Protein AF-A0A1V5M616-F1 (afdb_monomer_lite)

Secondary structure (DSSP, 8-state):
-PPPPPTTS----------S--S--STHHHHHHHHHTTSSSS-S---EEEESEEEE-SSSEEEE-GGGEEEEEE-----SSPEEEEEES--TTS-EEEEETTTTEEEEE-EETTEEEEEE-TTSS-EEEEEE-SEEESSTTSEEEEEEEETTEEEEEEE--SSS-EEEEEEE-TT-TTB----EEEEEPTT-EEEEEEEBPPPPP-

Foldseek 3Di:
DDDDDDPPDPDDDDDDDDDDDFPDDDPVLVVLLCAAQQVPHDHPKDKAWPDFDFPDRHQARETAQPPFWTKIKIFQDDGRFFHKYKYAPALPLAWKKKAQPVQRDIDTFDDDNRMTIDTHNSNPGITTIIIGGQKDKPDSQWRWDWADPDLWKIKIKIFAQDQAKDWMWMAGDPPNQQWPDGTDIDIAHHGDMDIDITTTDRRPDD

Structure (mmCIF, N/CA/C/O backbone):
data_AF-A0A1V5M616-F1
#
_entry.id   AF-A0A1V5M616-F1
#
loop_
_atom_site.group_PDB
_atom_site.id
_atom_site.type_symbol
_atom_site.label_atom_id
_atom_site.label_alt_id
_atom_site.label_comp_id
_atom_site.label_asym_id
_atom_site.label_entity_id
_atom_site.label_seq_id
_atom_site.pdbx_PDB_ins_code
_atom_site.Cartn_x
_atom_site.Cartn_y
_atom_site.Cartn_z
_atom_site.occupancy
_atom_site.B_iso_or_equiv
_atom_site.auth_seq_id
_atom_site.auth_comp_id
_atom_site.auth_asym_id
_atom_site.auth_atom_id
_atom_site.pdbx_PDB_model_num
ATOM 1 N N . MET A 1 1 ? 12.123 -19.097 -49.230 1.00 39.16 1 MET A N 1
ATOM 2 C CA . MET A 1 1 ? 10.692 -19.238 -49.554 1.00 39.16 1 MET A CA 1
ATOM 3 C C . MET A 1 1 ? 10.055 -19.644 -48.245 1.00 39.16 1 MET A C 1
ATOM 5 O O . MET A 1 1 ? 10.251 -20.772 -47.820 1.00 39.16 1 MET A O 1
ATOM 9 N N . GLU A 1 2 ? 9.526 -18.668 -47.519 1.00 39.75 2 GLU A N 1
ATOM 10 C CA . GLU A 1 2 ? 8.932 -18.879 -46.199 1.00 39.75 2 GLU A CA 1
ATOM 11 C C . GLU A 1 2 ? 7.550 -19.499 -46.429 1.00 39.75 2 GLU A C 1
ATOM 13 O O . GLU A 1 2 ? 6.751 -18.954 -47.194 1.00 39.75 2 GLU A O 1
ATOM 18 N N . GLU A 1 3 ? 7.329 -20.706 -45.907 1.00 41.25 3 GLU A N 1
ATOM 19 C CA . GLU A 1 3 ? 6.067 -21.426 -46.075 1.00 41.25 3 GLU A CA 1
ATOM 20 C C . GLU A 1 3 ? 4.939 -20.622 -45.427 1.00 41.25 3 GLU A C 1
ATOM 22 O O . GLU A 1 3 ? 4.945 -20.371 -44.222 1.00 41.25 3 GLU A O 1
ATOM 27 N N . LEU A 1 4 ? 3.964 -20.210 -46.239 1.00 47.81 4 LEU A N 1
ATOM 28 C CA . LEU A 1 4 ? 2.751 -19.589 -45.729 1.00 47.81 4 LEU A CA 1
ATOM 29 C C . LEU A 1 4 ? 1.983 -20.611 -44.870 1.00 47.81 4 LEU A C 1
ATOM 31 O O . LEU A 1 4 ? 1.845 -21.768 -45.284 1.00 47.81 4 LEU A O 1
ATOM 35 N N . PRO A 1 5 ? 1.464 -20.207 -43.698 1.00 55.41 5 PRO A N 1
ATOM 36 C CA . PRO A 1 5 ? 0.757 -21.108 -42.799 1.00 55.41 5 PRO A CA 1
ATOM 37 C C . PRO A 1 5 ? -0.477 -21.723 -43.472 1.00 55.41 5 PRO A C 1
ATOM 39 O O . PRO A 1 5 ? -1.191 -21.077 -44.241 1.00 55.41 5 PRO A O 1
ATOM 42 N N . THR A 1 6 ? -0.723 -23.000 -43.173 1.00 57.41 6 THR A N 1
ATOM 43 C CA . THR A 1 6 ? -1.814 -23.792 -43.751 1.00 57.41 6 THR A CA 1
ATOM 44 C C . THR A 1 6 ? -3.178 -23.203 -43.361 1.00 57.41 6 THR A C 1
ATOM 46 O O . THR A 1 6 ? -3.406 -22.918 -42.180 1.00 57.41 6 THR A O 1
ATOM 49 N N . PRO A 1 7 ? -4.124 -23.047 -44.310 1.00 53.19 7 PRO A N 1
ATOM 50 C CA . PRO A 1 7 ? -5.470 -22.591 -43.988 1.00 53.19 7 PRO A CA 1
ATOM 51 C C . PRO A 1 7 ? -6.123 -23.629 -43.067 1.00 53.19 7 PRO A C 1
ATOM 53 O O . PRO A 1 7 ? -6.178 -24.801 -43.437 1.00 53.19 7 PRO A O 1
ATOM 56 N N . ASN A 1 8 ? -6.598 -23.192 -41.893 1.00 59.44 8 ASN A N 1
ATOM 57 C CA . ASN A 1 8 ? -7.269 -23.951 -40.813 1.00 59.44 8 ASN A CA 1
ATOM 58 C C . ASN A 1 8 ? -6.458 -24.215 -39.530 1.00 59.44 8 ASN A C 1
ATOM 60 O O . ASN A 1 8 ? -6.984 -24.849 -38.615 1.00 59.44 8 ASN A O 1
ATOM 64 N N . ALA A 1 9 ? -5.240 -23.689 -39.385 1.00 62.69 9 ALA A N 1
ATOM 65 C CA . ALA A 1 9 ? -4.651 -23.552 -38.052 1.00 62.69 9 ALA A CA 1
ATOM 66 C C . ALA A 1 9 ? -5.370 -22.420 -37.299 1.00 62.69 9 ALA A C 1
ATOM 68 O O . ALA A 1 9 ? -5.503 -21.316 -37.824 1.00 62.69 9 ALA A O 1
ATOM 69 N N . ALA A 1 10 ? -5.858 -22.679 -36.083 1.00 64.56 10 ALA A N 1
ATOM 70 C CA . ALA A 1 10 ? -6.484 -21.652 -35.255 1.00 64.56 10 ALA A CA 1
ATOM 71 C C . ALA A 1 10 ? -5.479 -20.516 -34.985 1.00 64.56 10 ALA A C 1
ATOM 73 O O . ALA A 1 10 ? -4.562 -20.659 -34.177 1.00 64.56 10 ALA A O 1
ATOM 74 N N . THR A 1 11 ? -5.629 -19.388 -35.680 1.00 67.19 11 THR A N 1
ATOM 75 C CA . THR A 1 11 ? -4.807 -18.200 -35.444 1.00 67.19 11 THR A CA 1
ATOM 76 C C . THR A 1 11 ? -5.261 -17.555 -34.144 1.00 67.19 11 THR A C 1
ATOM 78 O O . THR A 1 11 ? -6.360 -17.014 -34.053 1.00 67.19 11 THR A O 1
ATOM 81 N N . THR A 1 12 ? -4.416 -17.618 -33.118 1.00 65.25 12 THR A N 1
ATOM 82 C CA . THR A 1 12 ? -4.654 -16.871 -31.883 1.00 65.25 12 THR A CA 1
ATOM 83 C C . THR A 1 12 ? -4.084 -15.473 -32.061 1.00 65.25 12 THR A C 1
ATOM 85 O O . THR A 1 12 ? -2.871 -15.286 -32.018 1.00 65.25 12 THR A O 1
ATOM 88 N N . LEU A 1 13 ? -4.962 -14.495 -32.269 1.00 62.72 13 LEU A N 1
ATOM 89 C CA . LEU A 1 13 ? -4.591 -13.085 -32.274 1.00 62.72 13 LEU A CA 1
ATOM 90 C C . LEU A 1 13 ? -4.633 -12.555 -30.836 1.00 62.72 13 LEU A C 1
ATOM 92 O O . LEU A 1 13 ? -5.670 -12.634 -30.178 1.00 62.72 13 LEU A O 1
ATOM 96 N N . ARG A 1 14 ? -3.517 -12.007 -30.348 1.00 62.19 14 ARG A N 1
ATOM 97 C CA . ARG A 1 14 ? -3.469 -11.249 -29.091 1.00 62.19 14 ARG A CA 1
ATOM 98 C C . ARG A 1 14 ? -3.276 -9.783 -29.441 1.00 62.19 14 ARG A C 1
ATOM 100 O O . ARG A 1 14 ? -2.252 -9.424 -30.009 1.00 62.19 14 ARG A O 1
ATOM 107 N N . ILE A 1 15 ? -4.277 -8.965 -29.140 1.00 67.00 15 ILE A N 1
ATOM 108 C CA . ILE A 1 15 ? -4.241 -7.526 -29.398 1.00 67.00 15 ILE A CA 1
ATOM 109 C C . ILE A 1 15 ? -3.836 -6.840 -28.097 1.00 67.00 15 ILE A C 1
ATOM 111 O O . ILE A 1 15 ? -4.534 -6.967 -27.093 1.00 67.00 15 ILE A O 1
ATOM 115 N N . LEU A 1 16 ? -2.716 -6.121 -28.124 1.00 65.94 16 LEU A N 1
ATOM 116 C CA . LEU A 1 16 ? -2.374 -5.147 -27.098 1.00 65.94 16 LEU A CA 1
ATOM 117 C C . LEU A 1 16 ? -2.866 -3.781 -27.575 1.00 65.94 16 LEU A C 1
ATOM 119 O O . LEU A 1 16 ? -2.451 -3.309 -28.629 1.00 65.94 16 LEU A O 1
ATOM 123 N N . ALA A 1 17 ? -3.747 -3.158 -26.799 1.00 66.88 17 ALA A N 1
ATOM 124 C CA . ALA A 1 17 ? -4.138 -1.772 -26.997 1.00 66.88 17 ALA A CA 1
ATOM 125 C C . ALA A 1 17 ? -3.590 -0.958 -25.828 1.00 66.88 17 ALA A C 1
ATOM 127 O O . ALA A 1 17 ? -3.947 -1.202 -24.675 1.00 66.88 17 ALA A O 1
ATOM 128 N N . LEU A 1 18 ? -2.709 -0.013 -26.135 1.00 65.88 18 LEU A N 1
ATOM 129 C CA . LEU A 1 18 ? -2.200 0.958 -25.179 1.00 65.88 18 LEU A CA 1
ATOM 130 C C . LEU A 1 18 ? -2.987 2.257 -25.385 1.00 65.88 18 LEU A C 1
ATOM 132 O O . LEU A 1 18 ? -3.068 2.769 -26.500 1.00 65.88 18 LEU A O 1
ATOM 136 N N . GLY A 1 19 ? -3.638 2.736 -24.328 1.00 62.56 19 GLY A N 1
ATOM 137 C CA . GLY A 1 19 ? -4.402 3.979 -24.333 1.00 62.56 19 GLY A CA 1
ATOM 138 C C . GLY A 1 19 ? -3.945 4.873 -23.191 1.00 62.56 19 GLY A C 1
ATOM 139 O O . GLY A 1 19 ? -3.854 4.421 -22.052 1.00 62.56 19 GLY A O 1
ATOM 140 N N . GLY A 1 20 ? -3.664 6.138 -23.490 1.00 64.69 20 GLY A N 1
ATOM 141 C CA . GLY A 1 20 ? -3.150 7.088 -22.513 1.00 64.69 20 GLY A CA 1
ATOM 142 C C . GLY A 1 20 ? -2.680 8.386 -23.155 1.00 64.69 20 GLY A C 1
ATOM 143 O O . GLY A 1 20 ? -2.808 8.588 -24.364 1.00 64.69 20 GLY A O 1
ATOM 144 N N . THR A 1 21 ? -2.142 9.270 -22.322 1.00 60.81 21 THR A N 1
ATOM 145 C CA . THR A 1 21 ? -1.443 10.470 -22.779 1.00 60.81 21 THR A CA 1
ATOM 146 C C . THR A 1 21 ? 0.023 10.114 -22.964 1.00 60.81 21 THR A C 1
ATOM 148 O O . THR A 1 21 ? 0.698 9.779 -21.994 1.00 60.81 21 THR A O 1
ATOM 151 N N . TYR A 1 22 ? 0.505 10.193 -24.198 1.00 64.06 22 TYR A N 1
ATOM 152 C CA . TYR A 1 22 ? 1.897 9.925 -24.546 1.00 64.06 22 TYR A CA 1
ATOM 153 C C . TYR A 1 22 ? 2.571 11.215 -25.006 1.00 64.06 22 TYR A C 1
ATOM 155 O O . TYR A 1 22 ? 1.920 12.067 -25.615 1.00 64.06 22 TYR A O 1
ATOM 163 N N . ALA A 1 23 ? 3.870 11.360 -24.731 1.00 60.41 23 ALA A N 1
ATOM 164 C CA . ALA A 1 23 ? 4.646 12.499 -25.226 1.00 60.41 23 ALA A CA 1
ATOM 165 C C . ALA A 1 23 ? 4.673 12.534 -26.768 1.00 60.41 23 ALA A C 1
ATOM 167 O O . ALA A 1 23 ? 4.624 13.608 -27.369 1.00 60.41 23 ALA A O 1
ATOM 168 N N . HIS A 1 24 ? 4.663 11.353 -27.396 1.00 65.69 24 HIS A N 1
ATOM 169 C CA . HIS A 1 24 ? 4.622 11.146 -28.841 1.00 65.69 24 HIS A CA 1
ATOM 170 C C . HIS A 1 24 ? 3.650 10.002 -29.181 1.00 65.69 24 HIS A C 1
ATOM 172 O O . HIS A 1 24 ? 3.412 9.123 -28.360 1.00 65.69 24 HIS A O 1
ATOM 178 N N . THR A 1 25 ? 3.028 10.039 -30.363 1.00 65.12 25 THR A N 1
ATOM 179 C CA . THR A 1 25 ? 2.004 9.058 -30.802 1.00 65.12 25 THR A CA 1
ATOM 180 C C . THR A 1 25 ? 2.375 8.373 -32.117 1.00 65.12 25 THR A C 1
ATOM 182 O O . THR A 1 25 ? 1.509 7.846 -32.814 1.00 65.12 25 THR A O 1
ATOM 185 N N . ASP A 1 26 ? 3.656 8.404 -32.485 1.00 76.31 26 ASP A N 1
ATOM 186 C CA . ASP A 1 26 ? 4.147 7.657 -33.638 1.00 76.31 26 ASP A CA 1
ATOM 187 C C . ASP A 1 26 ? 4.256 6.153 -33.338 1.00 76.31 26 ASP A C 1
ATOM 189 O O . ASP A 1 26 ? 4.159 5.706 -32.195 1.00 76.31 26 ASP A O 1
ATOM 193 N N . GLU A 1 27 ? 4.428 5.357 -34.394 1.00 70.69 27 GLU A N 1
ATOM 194 C CA . GLU A 1 27 ? 4.501 3.893 -34.317 1.00 70.69 27 GLU A CA 1
ATOM 195 C C . GLU A 1 27 ? 5.658 3.390 -33.432 1.00 70.69 27 GLU A C 1
ATOM 197 O O . GLU A 1 27 ? 5.595 2.264 -32.933 1.00 70.69 27 GLU A O 1
ATOM 202 N N . GLY A 1 28 ? 6.682 4.217 -33.182 1.00 78.62 28 GLY A N 1
ATOM 203 C CA . GLY A 1 28 ? 7.837 3.877 -32.357 1.00 78.62 28 GLY A CA 1
ATOM 204 C C . GLY A 1 28 ? 7.469 3.552 -30.913 1.00 78.62 28 GLY A C 1
ATOM 205 O O . GLY A 1 28 ? 8.068 2.653 -30.327 1.00 78.62 28 GLY A O 1
ATOM 206 N N . ILE A 1 29 ? 6.415 4.168 -30.368 1.00 79.38 29 ILE A N 1
ATOM 207 C CA . ILE A 1 29 ? 6.011 3.929 -28.977 1.00 79.38 29 ILE A CA 1
ATOM 208 C C . ILE A 1 29 ? 5.558 2.488 -28.723 1.00 79.38 29 ILE A C 1
ATOM 210 O O . ILE A 1 29 ? 5.722 1.957 -27.624 1.00 79.38 29 ILE A O 1
ATOM 214 N N . LEU A 1 30 ? 4.998 1.829 -29.742 1.00 80.44 30 LEU A N 1
ATOM 215 C CA . LEU A 1 30 ? 4.594 0.430 -29.641 1.00 80.44 30 LEU A CA 1
ATOM 216 C C . LEU A 1 30 ? 5.814 -0.486 -29.615 1.00 80.44 30 LEU A C 1
ATOM 218 O O . LEU A 1 30 ? 5.831 -1.438 -28.838 1.00 80.44 30 LEU A O 1
ATOM 222 N N . GLU A 1 31 ? 6.838 -0.189 -30.413 1.00 84.88 31 GLU A N 1
ATOM 223 C CA . GLU A 1 31 ? 8.092 -0.944 -30.406 1.00 84.88 31 GLU A CA 1
ATOM 224 C C . GLU A 1 31 ? 8.887 -0.715 -29.116 1.00 84.88 31 GLU A C 1
ATOM 226 O O . GLU A 1 31 ? 9.407 -1.670 -28.540 1.00 84.88 31 GLU A O 1
ATOM 231 N N . GLU A 1 32 ? 8.906 0.514 -28.599 1.00 85.81 32 GLU A N 1
ATOM 232 C CA . GLU A 1 32 ? 9.491 0.832 -27.294 1.00 85.81 32 GLU A CA 1
ATOM 233 C C . GLU A 1 32 ? 8.770 0.094 -26.165 1.00 85.81 32 GLU A C 1
ATOM 235 O O . GLU A 1 32 ? 9.413 -0.570 -25.351 1.00 85.81 32 GLU A O 1
ATOM 240 N N . ALA A 1 33 ? 7.434 0.129 -26.137 1.00 84.88 33 ALA A N 1
ATOM 241 C CA . ALA A 1 33 ? 6.650 -0.637 -25.171 1.00 84.88 33 ALA A CA 1
ATOM 242 C C . ALA A 1 33 ? 6.907 -2.139 -25.310 1.00 84.88 33 ALA A C 1
ATOM 244 O O . ALA A 1 33 ? 7.075 -2.831 -24.305 1.00 84.88 33 ALA A O 1
ATOM 245 N N . ARG A 1 34 ? 6.994 -2.652 -26.542 1.00 85.06 34 ARG A N 1
ATOM 246 C CA . ARG A 1 34 ? 7.260 -4.066 -26.808 1.00 85.06 34 ARG A CA 1
ATOM 247 C C . ARG A 1 34 ? 8.612 -4.509 -26.244 1.00 85.06 34 ARG A C 1
ATOM 249 O O . ARG A 1 34 ? 8.680 -5.567 -25.613 1.00 85.06 34 ARG A O 1
ATOM 256 N N . ALA A 1 35 ? 9.641 -3.685 -26.435 1.00 87.31 35 ALA A N 1
ATOM 257 C CA . ALA A 1 35 ? 11.002 -3.936 -25.975 1.00 87.31 35 ALA A CA 1
ATOM 258 C C . ALA A 1 35 ? 11.177 -3.731 -24.460 1.00 87.31 35 ALA A C 1
ATOM 260 O O . ALA A 1 35 ? 11.888 -4.501 -23.822 1.00 87.31 35 ALA A O 1
ATOM 261 N N . ALA A 1 36 ? 10.536 -2.717 -23.873 1.00 90.44 36 ALA A N 1
ATOM 262 C CA . ALA A 1 36 ? 10.778 -2.321 -22.484 1.00 90.44 36 ALA A CA 1
ATOM 263 C C . ALA A 1 36 ? 9.831 -2.977 -21.465 1.00 90.44 36 ALA A C 1
ATOM 265 O O . ALA A 1 36 ? 10.213 -3.167 -20.310 1.00 90.44 36 ALA A O 1
ATOM 266 N N . MET A 1 37 ? 8.611 -3.346 -21.874 1.00 89.81 37 MET A N 1
ATOM 267 C CA . MET A 1 37 ? 7.538 -3.794 -20.970 1.00 89.81 37 MET A CA 1
ATOM 268 C C . MET A 1 37 ? 7.331 -5.320 -20.971 1.00 89.81 37 MET A C 1
ATOM 270 O O . MET A 1 37 ? 6.297 -5.813 -20.516 1.00 89.81 37 MET A O 1
ATOM 274 N N . GLY A 1 38 ? 8.302 -6.087 -21.477 1.00 88.75 38 GLY A N 1
ATOM 275 C CA . GLY A 1 38 ? 8.313 -7.551 -21.381 1.00 88.75 38 GLY A CA 1
ATOM 276 C C . GLY A 1 38 ? 7.409 -8.282 -22.381 1.00 88.75 38 GLY A C 1
ATOM 277 O O . GLY A 1 38 ? 7.007 -9.421 -22.132 1.00 88.75 38 GLY A O 1
ATOM 278 N N . PHE A 1 39 ? 7.047 -7.647 -23.503 1.00 85.81 39 PHE A N 1
ATOM 279 C CA . PHE A 1 39 ? 6.278 -8.311 -24.564 1.00 85.81 39 PHE A CA 1
ATOM 280 C C . PHE A 1 39 ? 7.155 -9.135 -25.509 1.00 85.81 39 PHE A C 1
ATOM 282 O O . PHE A 1 39 ? 6.691 -10.165 -25.996 1.00 85.81 39 PHE A O 1
ATOM 289 N N . ASP A 1 40 ? 8.396 -8.705 -25.753 1.00 84.69 40 ASP A N 1
ATOM 290 C CA . ASP A 1 40 ? 9.380 -9.433 -26.562 1.00 84.69 40 ASP A CA 1
ATOM 291 C C . ASP A 1 40 ? 10.741 -9.517 -25.858 1.00 84.69 40 ASP A C 1
ATOM 293 O O . ASP A 1 40 ? 11.735 -8.940 -26.293 1.00 84.69 40 ASP A O 1
ATOM 297 N N . GLY A 1 41 ? 10.771 -10.220 -24.723 1.00 86.31 41 GLY A N 1
ATOM 298 C CA . GLY A 1 41 ? 11.988 -10.445 -23.942 1.00 86.31 41 GLY A CA 1
ATOM 299 C C . GLY A 1 41 ? 11.884 -9.948 -22.497 1.00 86.31 41 GLY A C 1
ATOM 300 O O . GLY A 1 41 ? 10.777 -9.846 -21.964 1.00 86.31 41 GLY A O 1
ATOM 301 N N . PRO A 1 42 ? 13.026 -9.710 -21.824 1.00 91.50 42 PRO A N 1
ATOM 302 C CA . PRO A 1 42 ? 13.036 -9.186 -20.463 1.00 91.50 42 PRO A CA 1
ATOM 303 C C . PRO A 1 42 ? 12.526 -7.740 -20.418 1.00 91.50 42 PRO A C 1
ATOM 305 O O . PRO A 1 42 ? 12.634 -7.001 -21.392 1.00 91.50 42 PRO A O 1
ATOM 308 N N . VAL A 1 43 ? 11.995 -7.328 -19.267 1.00 95.19 43 VAL A N 1
ATOM 309 C CA . VAL A 1 43 ? 11.679 -5.917 -19.003 1.00 95.19 43 VAL A CA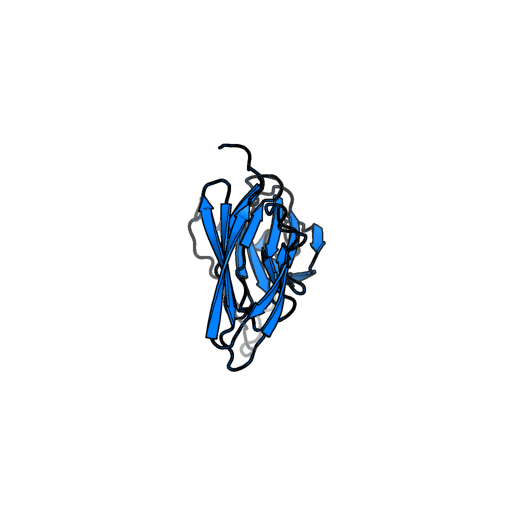 1
ATOM 310 C C . VAL A 1 43 ? 12.954 -5.072 -18.915 1.00 95.19 43 VAL A C 1
ATOM 312 O O . VAL A 1 43 ? 14.015 -5.579 -18.550 1.00 95.19 43 VAL A O 1
ATOM 315 N N . ALA A 1 44 ? 12.848 -3.779 -19.223 1.00 95.00 44 ALA A N 1
ATOM 316 C CA . ALA A 1 44 ? 13.984 -2.853 -19.184 1.00 95.00 44 ALA A CA 1
ATOM 317 C C . ALA A 1 44 ? 14.384 -2.417 -17.763 1.00 95.00 44 ALA A C 1
ATOM 319 O O . ALA A 1 44 ? 15.488 -1.916 -17.568 1.00 95.00 44 ALA A O 1
ATOM 320 N N . TYR A 1 45 ? 13.505 -2.599 -16.776 1.00 95.19 45 TYR A N 1
ATOM 321 C CA . TYR A 1 45 ? 13.724 -2.183 -15.392 1.00 95.19 45 TYR A CA 1
ATOM 322 C C . TYR A 1 45 ? 14.060 -3.369 -14.480 1.00 95.19 45 TYR A C 1
ATOM 324 O O . TYR A 1 45 ? 13.731 -4.522 -14.765 1.00 95.19 45 TYR A O 1
ATOM 332 N N . THR A 1 46 ? 14.688 -3.079 -13.344 1.00 96.50 46 THR A N 1
ATOM 333 C CA . THR A 1 46 ? 14.939 -4.044 -12.268 1.00 96.50 46 THR A CA 1
ATOM 334 C C . THR A 1 46 ? 14.157 -3.656 -11.020 1.00 96.50 46 THR A C 1
ATOM 336 O O . THR A 1 46 ? 13.836 -2.488 -10.812 1.00 96.50 46 THR A O 1
ATOM 339 N N . VAL A 1 47 ? 13.834 -4.650 -10.192 1.00 97.75 47 VAL A N 1
ATOM 340 C CA . VAL A 1 47 ? 13.140 -4.453 -8.916 1.00 97.75 47 VAL A CA 1
ATOM 341 C C . VAL A 1 47 ? 13.934 -5.159 -7.829 1.00 97.75 47 VAL A C 1
ATOM 343 O O . VAL A 1 47 ? 14.158 -6.368 -7.912 1.00 97.75 47 VAL A O 1
ATOM 346 N N . GLU A 1 48 ? 14.358 -4.412 -6.816 1.00 98.38 48 GLU A N 1
ATOM 347 C CA . GLU A 1 48 ? 14.996 -4.957 -5.619 1.00 98.38 48 GLU A CA 1
ATOM 348 C C . GLU A 1 48 ? 13.975 -4.999 -4.483 1.00 98.38 48 GLU A C 1
ATOM 350 O O . GLU A 1 48 ? 13.513 -3.959 -4.026 1.00 98.38 48 GLU A O 1
ATOM 355 N N . MET A 1 49 ? 13.593 -6.196 -4.037 1.00 98.31 49 MET A N 1
ATOM 356 C CA . MET A 1 49 ? 12.578 -6.367 -2.994 1.00 98.31 49 MET A CA 1
ATOM 357 C C . MET A 1 49 ? 13.190 -6.276 -1.589 1.00 98.31 49 MET A C 1
ATOM 359 O O . MET A 1 49 ? 14.150 -6.981 -1.285 1.00 98.31 49 MET A O 1
ATOM 363 N N . GLU A 1 50 ? 12.578 -5.480 -0.709 1.00 97.25 50 GLU A N 1
ATOM 364 C CA . GLU A 1 50 ? 12.819 -5.490 0.743 1.00 97.25 50 GLU A CA 1
ATOM 365 C C . GLU A 1 50 ? 11.788 -6.374 1.482 1.00 97.25 50 GLU A C 1
ATOM 367 O O . GLU A 1 50 ? 12.140 -7.048 2.449 1.00 97.25 50 GLU A O 1
ATOM 372 N N . THR A 1 51 ? 10.521 -6.386 1.036 1.00 97.38 51 THR A N 1
ATOM 373 C CA . THR A 1 51 ? 9.452 -7.292 1.513 1.00 97.38 51 THR A CA 1
ATOM 374 C C . THR A 1 51 ? 8.407 -7.544 0.426 1.00 97.38 51 THR A C 1
ATOM 376 O O . THR A 1 51 ? 8.258 -6.730 -0.489 1.00 97.38 51 THR A O 1
ATOM 379 N N . GLY A 1 52 ? 7.644 -8.629 0.560 1.00 97.19 52 GLY A N 1
ATOM 380 C CA . GLY A 1 52 ? 6.711 -9.113 -0.456 1.00 97.19 52 GLY A CA 1
ATOM 381 C C . GLY A 1 52 ? 7.432 -9.893 -1.557 1.00 97.19 52 GLY A C 1
ATOM 382 O O . GLY A 1 52 ? 8.578 -10.318 -1.390 1.00 97.19 52 GLY A O 1
ATOM 383 N N . ALA A 1 53 ? 6.771 -10.082 -2.697 1.00 98.31 53 ALA A N 1
ATOM 384 C CA . ALA A 1 53 ? 7.350 -10.795 -3.836 1.00 98.31 53 ALA A CA 1
ATOM 385 C C . ALA A 1 53 ? 6.913 -10.201 -5.177 1.00 98.31 53 ALA A C 1
ATOM 387 O O . ALA A 1 53 ? 5.836 -9.627 -5.287 1.00 98.31 53 ALA A O 1
ATOM 388 N N . VAL A 1 54 ? 7.731 -10.377 -6.216 1.00 98.31 54 VAL A N 1
ATOM 389 C CA . VAL A 1 54 ? 7.325 -10.101 -7.600 1.00 98.31 54 VAL A CA 1
ATOM 390 C C . VAL A 1 54 ? 6.562 -11.313 -8.136 1.00 98.31 54 VAL A C 1
ATOM 392 O O . VAL A 1 54 ? 7.084 -12.427 -8.130 1.00 98.31 54 VAL A O 1
ATOM 395 N N . LEU A 1 55 ? 5.335 -11.090 -8.602 1.00 97.81 55 LEU A N 1
ATOM 396 C CA . LEU A 1 55 ? 4.456 -12.101 -9.196 1.00 97.81 55 LEU A CA 1
ATOM 397 C C . LEU A 1 55 ? 4.534 -12.105 -10.727 1.00 97.81 55 LEU A C 1
ATOM 399 O O . LEU A 1 55 ? 4.534 -13.166 -11.345 1.00 97.81 55 LEU A O 1
ATOM 403 N N . ASP A 1 56 ? 4.594 -10.919 -11.332 1.00 96.69 56 ASP A N 1
ATOM 404 C CA . ASP A 1 56 ? 4.750 -10.713 -12.774 1.00 96.69 56 ASP A CA 1
ATOM 405 C C . ASP A 1 56 ? 5.424 -9.350 -13.004 1.00 96.69 56 ASP A C 1
ATOM 407 O O . ASP A 1 56 ? 5.322 -8.440 -12.180 1.00 96.69 56 ASP A O 1
ATOM 411 N N . THR A 1 57 ? 6.130 -9.207 -14.117 1.00 95.50 57 THR A N 1
ATOM 412 C CA . THR A 1 57 ? 6.736 -7.943 -14.559 1.00 95.50 57 THR A CA 1
ATOM 413 C C . THR A 1 57 ? 6.239 -7.516 -15.936 1.00 95.50 57 THR A C 1
ATOM 415 O O . THR A 1 57 ? 6.498 -6.398 -16.369 1.00 95.50 57 THR A O 1
ATOM 418 N N . ARG A 1 58 ? 5.521 -8.380 -16.660 1.00 91.69 58 ARG A N 1
ATOM 419 C CA . ARG A 1 58 ? 5.088 -8.072 -18.021 1.00 91.69 58 ARG A CA 1
ATOM 420 C C . ARG A 1 58 ? 3.941 -7.073 -18.000 1.00 91.69 58 ARG A C 1
ATOM 422 O O . ARG A 1 58 ? 2.851 -7.394 -17.525 1.00 91.69 58 ARG A O 1
ATOM 429 N N . LEU A 1 59 ? 4.152 -5.925 -18.644 1.00 88.00 59 LEU A N 1
ATOM 430 C CA . LEU A 1 59 ? 3.260 -4.762 -18.727 1.00 88.00 59 LEU A CA 1
ATOM 431 C C . LEU A 1 59 ? 2.965 -4.102 -17.376 1.00 88.00 59 LEU A C 1
ATOM 433 O O . LEU A 1 59 ? 3.070 -2.887 -17.268 1.00 88.00 59 LEU A O 1
ATOM 437 N N . VAL A 1 60 ? 2.577 -4.892 -16.380 1.00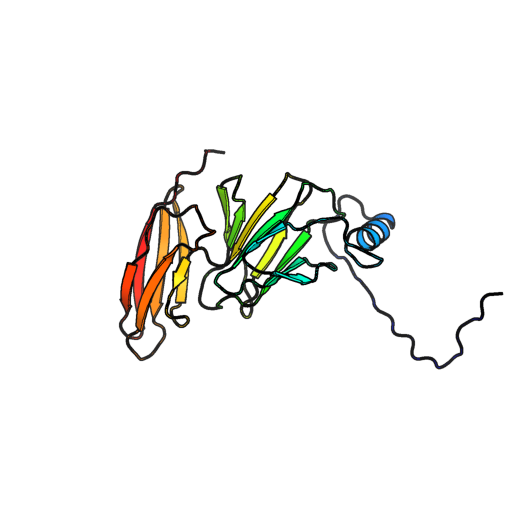 93.38 60 VAL A N 1
ATOM 438 C CA . VAL A 1 60 ? 2.287 -4.485 -15.012 1.00 93.38 60 VAL A CA 1
ATOM 439 C C . VAL A 1 60 ? 3.301 -5.152 -14.100 1.00 93.38 60 VAL A C 1
ATOM 441 O O . VAL A 1 60 ? 3.481 -6.369 -14.151 1.00 93.38 60 VAL A O 1
ATOM 444 N N . LEU A 1 61 ? 3.921 -4.363 -13.227 1.00 97.62 61 LEU A N 1
ATOM 445 C CA . LEU A 1 61 ? 4.648 -4.915 -12.095 1.00 97.62 61 LEU A CA 1
ATOM 446 C C . LEU A 1 61 ? 3.625 -5.418 -11.070 1.00 97.62 61 LEU A C 1
ATOM 448 O O . LEU A 1 61 ? 3.037 -4.637 -10.320 1.00 97.62 61 LEU A O 1
ATOM 452 N N . ALA A 1 62 ? 3.381 -6.722 -11.067 1.00 98.44 62 ALA A N 1
ATOM 453 C CA . ALA A 1 62 ? 2.504 -7.366 -10.108 1.00 98.44 62 ALA A CA 1
ATOM 454 C C . ALA A 1 62 ? 3.309 -7.824 -8.893 1.00 98.44 62 ALA A C 1
ATOM 456 O O . ALA A 1 62 ? 4.294 -8.550 -9.021 1.00 98.44 62 ALA A O 1
ATOM 457 N N . LEU A 1 63 ? 2.868 -7.406 -7.714 1.00 98.75 63 LEU A N 1
ATOM 458 C CA . LEU A 1 63 ? 3.500 -7.665 -6.432 1.00 98.75 63 LEU A CA 1
ATOM 459 C C . LEU A 1 63 ? 2.550 -8.453 -5.530 1.00 98.75 63 LEU A C 1
ATOM 461 O O . LEU A 1 63 ? 1.339 -8.221 -5.526 1.00 98.75 63 LEU A O 1
ATOM 465 N N . ASP A 1 64 ? 3.119 -9.348 -4.736 1.00 98.56 64 ASP A N 1
ATOM 466 C CA . ASP A 1 64 ? 2.459 -9.947 -3.586 1.00 98.56 64 ASP A CA 1
ATOM 467 C C . ASP A 1 64 ? 2.672 -9.046 -2.370 1.00 98.56 64 ASP A C 1
ATOM 469 O O . ASP A 1 64 ? 3.810 -8.832 -1.943 1.00 98.56 64 ASP A O 1
ATOM 473 N N . GLY A 1 65 ? 1.576 -8.489 -1.858 1.00 97.56 65 GLY A N 1
ATOM 474 C CA . GLY A 1 65 ? 1.538 -7.653 -0.665 1.00 97.56 65 GLY A CA 1
ATOM 475 C C . GLY A 1 65 ? 1.097 -8.411 0.585 1.00 97.56 65 GLY A C 1
ATOM 476 O O . GLY A 1 65 ? 0.679 -7.764 1.551 1.00 97.56 65 GLY A O 1
ATOM 477 N N . SER A 1 66 ? 1.145 -9.752 0.580 1.00 94.94 66 SER A N 1
ATOM 478 C CA . SER A 1 66 ? 0.901 -10.543 1.787 1.00 94.94 66 SER A CA 1
ATOM 479 C C . SER A 1 66 ? 1.719 -9.992 2.962 1.00 94.94 66 SER A C 1
ATOM 481 O O . SER A 1 66 ? 2.828 -9.495 2.789 1.00 94.94 66 SER A O 1
ATOM 483 N N . ASP A 1 67 ? 1.154 -10.045 4.168 1.00 91.75 67 ASP A N 1
ATOM 484 C CA . ASP A 1 67 ? 1.780 -9.523 5.396 1.00 91.75 67 ASP A CA 1
ATOM 485 C C . ASP A 1 67 ? 1.882 -7.990 5.487 1.00 91.75 67 ASP A C 1
ATOM 487 O O . ASP A 1 67 ? 2.656 -7.437 6.269 1.00 91.75 67 ASP A O 1
ATOM 491 N N . GLY A 1 68 ? 1.018 -7.284 4.757 1.00 93.88 68 GLY A N 1
ATOM 492 C CA . GLY A 1 68 ? 0.764 -5.859 4.971 1.00 93.88 68 GLY A CA 1
ATOM 493 C C . GLY A 1 68 ? 1.334 -4.936 3.900 1.00 93.88 68 GLY A C 1
ATOM 494 O O . GLY A 1 68 ? 1.096 -3.729 3.974 1.00 93.88 68 GLY A O 1
ATOM 495 N N . GLY A 1 69 ? 2.031 -5.472 2.900 1.00 97.81 69 GLY A N 1
ATOM 496 C CA . GLY A 1 69 ? 2.466 -4.738 1.718 1.00 97.81 69 GLY A CA 1
ATOM 497 C C . GLY A 1 69 ? 3.770 -5.242 1.115 1.00 97.81 69 GLY A C 1
ATOM 498 O O . GLY A 1 69 ? 4.413 -6.153 1.628 1.00 97.81 69 GLY A O 1
ATOM 499 N N . ALA A 1 70 ? 4.175 -4.589 0.032 1.00 98.50 70 ALA A N 1
ATOM 500 C CA . ALA A 1 70 ? 5.438 -4.808 -0.656 1.00 98.50 70 ALA A CA 1
ATOM 501 C C . ALA A 1 70 ? 6.301 -3.544 -0.564 1.00 98.50 70 ALA A C 1
ATOM 503 O O . ALA A 1 70 ? 5.819 -2.440 -0.828 1.00 98.50 70 ALA A O 1
ATOM 504 N N . ALA A 1 71 ? 7.576 -3.698 -0.209 1.00 98.44 71 ALA A N 1
ATOM 505 C CA . ALA A 1 71 ? 8.555 -2.614 -0.242 1.00 98.4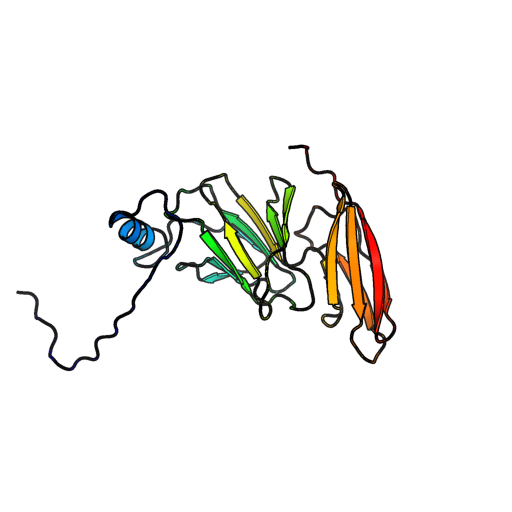4 71 ALA A CA 1
ATOM 506 C C . ALA A 1 71 ? 9.700 -2.996 -1.170 1.00 98.44 71 ALA A C 1
ATOM 508 O O . ALA A 1 71 ? 10.174 -4.133 -1.125 1.00 98.44 71 ALA A O 1
ATOM 509 N N . PHE A 1 72 ? 10.114 -2.067 -2.023 1.00 98.56 72 PHE A N 1
ATOM 510 C CA . PHE A 1 72 ? 11.059 -2.344 -3.094 1.00 98.56 72 PHE A CA 1
ATOM 511 C C . PHE A 1 72 ? 11.745 -1.075 -3.602 1.00 98.56 72 PHE A C 1
ATOM 513 O O . PHE A 1 72 ? 11.269 0.038 -3.368 1.00 98.56 72 PHE A O 1
ATOM 520 N N . ALA A 1 73 ? 12.843 -1.255 -4.330 1.00 98.44 73 ALA A N 1
ATOM 521 C CA . ALA A 1 73 ? 13.544 -0.195 -5.032 1.00 98.44 73 ALA A CA 1
ATOM 522 C C . ALA A 1 73 ? 13.547 -0.419 -6.550 1.00 98.44 73 ALA A C 1
ATOM 524 O O . ALA A 1 73 ? 13.630 -1.559 -7.018 1.00 98.44 73 ALA A O 1
ATOM 525 N N . ILE A 1 74 ? 13.455 0.677 -7.308 1.00 97.94 74 ILE A N 1
ATOM 526 C CA . ILE A 1 74 ? 13.560 0.705 -8.775 1.00 97.94 74 ILE A CA 1
ATOM 527 C C . ILE A 1 74 ? 14.472 1.878 -9.161 1.00 97.94 74 ILE A C 1
ATOM 529 O O . ILE A 1 74 ? 14.163 3.009 -8.781 1.00 97.94 74 ILE A O 1
ATOM 533 N N . PRO A 1 75 ? 15.571 1.646 -9.902 1.00 97.69 75 PRO A N 1
ATOM 534 C CA . PRO A 1 75 ? 16.414 2.727 -10.406 1.00 97.69 75 PRO A CA 1
ATOM 535 C C . PRO A 1 75 ? 15.674 3.639 -11.388 1.00 97.69 75 PRO A C 1
ATOM 537 O O . PRO A 1 75 ? 14.761 3.193 -12.088 1.00 97.69 75 PRO A O 1
ATOM 540 N N . ALA A 1 76 ? 16.127 4.885 -11.500 1.00 97.25 76 ALA A N 1
ATOM 541 C CA . ALA A 1 76 ? 15.629 5.821 -12.490 1.00 97.25 76 ALA A CA 1
ATOM 542 C C . ALA A 1 76 ? 15.844 5.262 -13.905 1.00 97.25 76 ALA A C 1
ATOM 544 O O . ALA A 1 76 ? 16.966 4.936 -14.307 1.00 97.25 76 ALA A O 1
ATOM 545 N N . ILE A 1 77 ? 14.765 5.151 -14.672 1.00 95.31 77 ILE A N 1
ATOM 546 C CA . ILE A 1 77 ? 14.790 4.655 -16.043 1.00 95.31 77 ILE A CA 1
ATOM 547 C C . ILE A 1 77 ? 13.640 5.243 -16.856 1.00 95.31 77 ILE A C 1
ATOM 549 O O . ILE A 1 77 ? 12.484 5.253 -16.428 1.00 95.31 77 ILE A O 1
ATOM 553 N N . ALA A 1 78 ? 13.963 5.694 -18.065 1.00 92.38 78 ALA A N 1
ATOM 554 C CA . ALA A 1 78 ? 12.970 6.119 -19.036 1.00 92.38 78 ALA A CA 1
ATOM 555 C C . ALA A 1 78 ? 12.222 4.890 -19.573 1.00 92.38 78 ALA A C 1
ATOM 557 O O . ALA A 1 78 ? 12.797 4.040 -20.259 1.00 92.38 78 ALA A O 1
ATOM 558 N N . LEU A 1 79 ? 10.937 4.797 -19.238 1.00 90.81 79 LEU A N 1
ATOM 559 C CA . LEU A 1 79 ? 10.001 3.840 -19.815 1.00 90.81 79 LEU A CA 1
ATOM 560 C C . LEU A 1 79 ? 9.046 4.579 -20.761 1.00 90.81 79 LEU A C 1
ATOM 562 O O . LEU A 1 79 ? 8.768 5.759 -20.553 1.00 90.81 79 LEU A O 1
ATOM 566 N N . PRO A 1 80 ? 8.477 3.896 -21.768 1.00 87.88 80 PRO A N 1
ATOM 567 C CA . PRO A 1 80 ? 7.544 4.512 -22.721 1.00 87.88 80 PRO A CA 1
ATOM 568 C C . PRO A 1 80 ? 6.235 5.002 -22.072 1.00 87.88 80 PRO A C 1
ATOM 570 O O . PRO A 1 80 ? 5.440 5.710 -22.692 1.00 87.88 80 PRO A O 1
ATOM 573 N N . SER A 1 81 ? 5.988 4.622 -20.817 1.00 87.00 81 SER A N 1
ATOM 574 C CA . SER A 1 81 ? 4.932 5.156 -19.963 1.00 87.00 81 SER A CA 1
ATOM 575 C C . SER A 1 81 ? 5.324 5.020 -18.493 1.00 87.00 81 SER A C 1
ATOM 577 O O . SER A 1 81 ? 6.183 4.207 -18.155 1.00 87.00 81 SER A O 1
ATOM 579 N N . ALA A 1 82 ? 4.606 5.713 -17.605 1.00 91.56 82 ALA A N 1
ATOM 580 C CA . ALA A 1 82 ? 4.649 5.398 -16.178 1.00 91.56 82 ALA A CA 1
ATOM 581 C C . ALA A 1 82 ? 4.369 3.900 -15.959 1.00 91.56 82 ALA A C 1
ATOM 583 O O . ALA A 1 82 ? 3.454 3.343 -16.572 1.00 91.56 82 ALA A O 1
ATOM 584 N N . LEU A 1 83 ? 5.149 3.259 -15.090 1.00 94.75 83 LEU A N 1
ATOM 585 C CA . LEU A 1 83 ? 5.044 1.838 -14.782 1.00 94.75 83 LEU A CA 1
ATOM 586 C C . LEU A 1 83 ? 3.754 1.582 -13.989 1.00 94.75 83 LEU A C 1
ATOM 588 O O . LEU A 1 83 ? 3.625 2.095 -12.872 1.00 94.75 83 LEU A O 1
ATOM 592 N N . PRO A 1 84 ? 2.788 0.808 -14.515 1.00 96.00 84 PRO A N 1
ATOM 593 C CA . PRO A 1 84 ? 1.647 0.381 -13.723 1.00 96.00 84 PRO A CA 1
ATOM 594 C C . PRO A 1 84 ? 2.077 -0.717 -12.746 1.00 96.00 84 PRO A C 1
ATOM 596 O O . PRO A 1 84 ? 2.814 -1.640 -13.097 1.00 96.00 84 PRO A O 1
ATOM 599 N N . ILE A 1 85 ? 1.595 -0.612 -11.512 1.00 98.31 85 ILE A N 1
ATOM 600 C CA . ILE A 1 85 ? 1.935 -1.515 -10.415 1.00 98.31 85 ILE A CA 1
ATOM 601 C C . ILE A 1 85 ? 0.644 -1.990 -9.754 1.00 98.31 85 ILE A C 1
ATOM 603 O O . ILE A 1 85 ? -0.262 -1.194 -9.495 1.00 98.31 85 ILE A O 1
ATOM 607 N N . THR A 1 86 ? 0.575 -3.280 -9.443 1.00 98.62 86 THR A N 1
ATOM 608 C CA . THR A 1 86 ? -0.488 -3.854 -8.611 1.00 98.62 86 THR A CA 1
ATOM 609 C C . THR A 1 86 ? 0.112 -4.555 -7.410 1.00 98.62 86 THR A C 1
ATOM 611 O O . THR A 1 86 ? 1.049 -5.326 -7.582 1.00 98.62 86 THR A O 1
ATOM 614 N N . ALA A 1 87 ? -0.453 -4.354 -6.224 1.00 98.62 87 ALA A N 1
ATOM 615 C CA . ALA A 1 87 ? -0.110 -5.122 -5.028 1.00 98.62 87 ALA A CA 1
ATOM 616 C C . ALA A 1 87 ? -1.334 -5.927 -4.583 1.00 98.62 87 ALA A C 1
ATOM 618 O O . ALA A 1 87 ? -2.326 -5.338 -4.154 1.00 98.62 87 ALA A O 1
ATOM 619 N N . ALA A 1 88 ? -1.279 -7.247 -4.747 1.00 98.62 88 ALA A N 1
ATOM 620 C CA . ALA A 1 88 ? -2.367 -8.172 -4.437 1.00 98.62 88 ALA A CA 1
ATOM 621 C C . ALA A 1 88 ? -2.257 -8.736 -3.011 1.00 98.62 88 ALA A C 1
ATOM 623 O O . ALA A 1 88 ? -1.277 -8.494 -2.308 1.00 98.62 88 ALA A O 1
ATOM 624 N N . ASN A 1 89 ? -3.262 -9.522 -2.609 1.00 98.44 89 ASN A N 1
ATOM 625 C CA . ASN A 1 89 ? -3.333 -10.215 -1.315 1.00 98.44 89 ASN A CA 1
ATOM 626 C C . ASN A 1 89 ? -3.301 -9.283 -0.087 1.00 98.44 89 ASN A C 1
ATOM 628 O O . ASN A 1 89 ? -2.927 -9.697 1.012 1.00 98.44 89 ASN A O 1
ATOM 632 N N . LEU A 1 90 ? -3.731 -8.033 -0.261 1.00 98.56 90 LEU A N 1
ATOM 633 C CA . LEU A 1 90 ? -3.946 -7.076 0.819 1.00 98.56 90 LEU A CA 1
ATOM 634 C C . LEU A 1 90 ? -5.282 -7.342 1.523 1.00 98.56 90 LEU A C 1
ATOM 636 O O . LEU A 1 90 ? -6.231 -7.865 0.933 1.00 98.56 90 LEU A O 1
ATOM 640 N N . ASN A 1 91 ? -5.386 -6.946 2.790 1.00 98.31 91 ASN A N 1
ATOM 641 C CA . ASN A 1 91 ? -6.647 -7.026 3.514 1.00 98.31 91 ASN A CA 1
ATOM 642 C C . ASN A 1 91 ? -7.616 -5.944 2.992 1.00 98.31 91 ASN A C 1
ATOM 644 O O . ASN A 1 91 ? -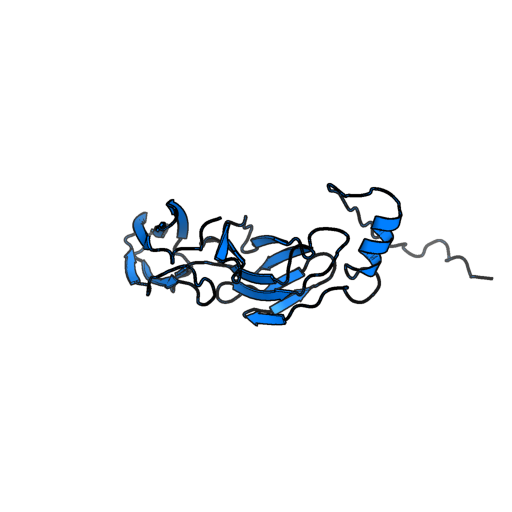7.328 -4.756 3.153 1.00 98.31 91 ASN A O 1
ATOM 648 N N . PRO A 1 92 ? -8.788 -6.307 2.432 1.00 97.94 92 PRO A N 1
ATOM 649 C CA . PRO A 1 92 ? -9.728 -5.341 1.864 1.00 97.94 92 PRO A CA 1
ATOM 650 C C . PRO A 1 92 ? -10.340 -4.382 2.897 1.00 97.94 92 PRO A C 1
ATOM 652 O O . PRO A 1 92 ? -10.889 -3.350 2.521 1.00 97.94 92 PRO A O 1
ATOM 655 N N . ASN A 1 93 ? -10.251 -4.704 4.190 1.00 98.19 93 ASN A N 1
ATOM 656 C CA . ASN A 1 93 ? -10.789 -3.883 5.273 1.00 98.19 93 ASN A CA 1
ATOM 657 C C . ASN A 1 93 ? -9.845 -2.750 5.704 1.00 98.19 93 ASN A C 1
ATOM 659 O O . ASN A 1 93 ? -10.223 -1.943 6.555 1.00 98.19 93 ASN A O 1
ATOM 663 N N . TRP A 1 94 ? -8.616 -2.695 5.185 1.00 98.38 94 TRP A N 1
ATOM 664 C CA . TRP A 1 94 ? -7.595 -1.731 5.604 1.00 98.38 94 TRP A CA 1
ATOM 665 C C . TRP A 1 94 ? -7.198 -0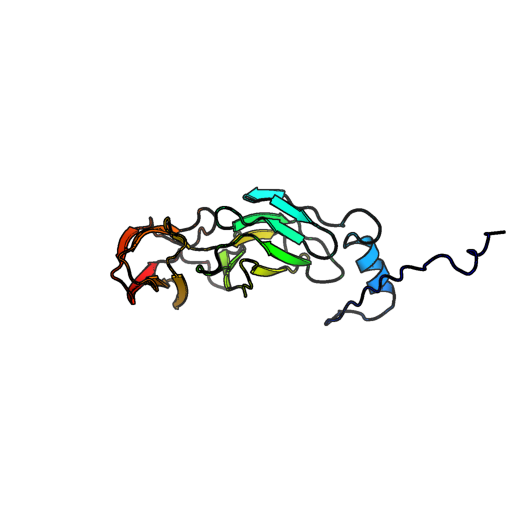.809 4.444 1.00 98.38 94 TRP A C 1
ATOM 667 O O . TRP A 1 94 ? -7.209 -1.234 3.289 1.00 98.38 94 TRP A O 1
ATOM 677 N N . PRO A 1 95 ? -6.816 0.454 4.706 1.00 98.00 95 PRO A N 1
ATOM 678 C CA . PRO A 1 95 ? -6.445 1.378 3.641 1.00 98.00 95 PRO A CA 1
ATOM 679 C C . PRO A 1 95 ? -5.127 0.943 3.000 1.00 98.00 95 PRO A C 1
ATOM 681 O O . PRO A 1 95 ? -4.253 0.423 3.689 1.00 98.00 95 PRO A O 1
ATOM 684 N N . ALA A 1 96 ? -4.956 1.189 1.704 1.00 98.44 96 ALA A N 1
ATOM 685 C CA . ALA A 1 96 ? -3.691 0.985 1.003 1.00 98.44 96 ALA A CA 1
ATOM 686 C C . ALA A 1 96 ? -3.099 2.332 0.570 1.00 98.44 96 ALA A C 1
ATOM 688 O O . ALA A 1 96 ? -3.829 3.259 0.210 1.00 98.44 96 ALA A O 1
ATOM 689 N N . VAL A 1 97 ? -1.775 2.442 0.598 1.00 98.25 97 VAL A N 1
ATOM 690 C CA . VAL A 1 97 ? -1.033 3.647 0.213 1.00 98.25 97 VAL A CA 1
ATOM 691 C C . VAL A 1 97 ? 0.141 3.292 -0.684 1.00 98.25 97 VAL A C 1
ATOM 693 O O . VAL A 1 97 ? 0.626 2.164 -0.653 1.00 98.25 97 VAL A O 1
ATOM 696 N N . LEU A 1 98 ? 0.613 4.278 -1.443 1.00 98.19 98 LEU A N 1
ATOM 697 C CA . LEU A 1 98 ? 1.968 4.304 -1.980 1.00 98.19 98 LEU A CA 1
ATOM 698 C C . LEU A 1 98 ? 2.753 5.341 -1.184 1.00 98.19 98 LEU A C 1
ATOM 700 O O . LEU A 1 98 ? 2.307 6.485 -1.086 1.00 98.19 98 LEU A O 1
ATOM 704 N N . LEU A 1 99 ? 3.901 4.945 -0.647 1.00 97.56 99 LEU A N 1
ATOM 705 C CA . LEU A 1 99 ? 4.869 5.803 0.027 1.00 97.56 99 LEU A CA 1
ATOM 706 C C . LEU A 1 99 ? 6.173 5.811 -0.777 1.00 97.56 99 LEU A C 1
ATOM 708 O O . LEU A 1 99 ? 6.795 4.765 -0.944 1.00 97.56 99 LEU A O 1
ATOM 712 N N . ASP A 1 100 ? 6.586 6.991 -1.232 1.00 96.38 100 ASP A N 1
ATOM 713 C CA . ASP A 1 100 ? 7.978 7.289 -1.567 1.00 96.38 100 ASP A CA 1
ATOM 714 C C . ASP A 1 100 ? 8.726 7.523 -0.254 1.00 96.38 100 ASP A C 1
ATOM 716 O O . ASP A 1 100 ? 8.480 8.505 0.456 1.00 96.38 100 ASP A O 1
ATOM 720 N N . ARG A 1 101 ? 9.596 6.579 0.096 1.00 94.81 101 ARG A N 1
ATOM 721 C CA . ARG A 1 101 ? 10.299 6.558 1.378 1.00 94.81 101 ARG A CA 1
ATOM 722 C C . ARG A 1 101 ? 11.461 7.536 1.419 1.00 94.81 101 ARG A C 1
ATOM 724 O O . ARG A 1 101 ? 11.785 8.008 2.504 1.00 94.81 101 ARG A O 1
ATOM 731 N N . ASP A 1 102 ? 12.048 7.887 0.282 1.00 93.44 102 ASP A N 1
ATOM 732 C CA . ASP A 1 102 ? 13.155 8.842 0.254 1.00 93.44 102 ASP A CA 1
ATOM 733 C C . ASP A 1 102 ? 12.622 10.279 0.267 1.00 93.44 102 ASP A C 1
ATOM 735 O O . ASP A 1 102 ? 13.106 11.114 1.032 1.00 93.44 102 ASP A O 1
ATOM 739 N N . ALA A 1 103 ? 11.553 10.558 -0.490 1.00 92.25 103 ALA A N 1
ATOM 740 C CA . ALA A 1 103 ? 10.879 11.857 -0.452 1.00 92.25 103 ALA A CA 1
ATOM 741 C C . ALA A 1 103 ? 9.938 12.028 0.755 1.00 92.25 103 ALA A C 1
ATOM 743 O O . ALA A 1 103 ? 9.427 13.127 0.980 1.00 92.25 103 ALA A O 1
ATOM 744 N N . GLN A 1 104 ? 9.675 10.951 1.506 1.00 91.81 104 GLN A N 1
ATOM 745 C CA . GLN A 1 104 ? 8.727 10.908 2.627 1.00 91.81 104 GLN A CA 1
ATOM 746 C C . GLN A 1 104 ? 7.332 11.419 2.218 1.00 91.81 104 GLN A C 1
ATOM 748 O O . GLN A 1 104 ? 6.654 12.138 2.949 1.00 91.81 104 GLN A O 1
ATOM 753 N N . ARG A 1 105 ? 6.899 11.053 1.009 1.00 90.94 105 ARG A N 1
ATOM 754 C CA . ARG A 1 105 ? 5.624 11.468 0.415 1.00 90.94 105 ARG A CA 1
ATOM 755 C C . ARG A 1 105 ? 4.746 10.265 0.183 1.00 90.94 105 ARG A C 1
ATOM 757 O O . ARG A 1 105 ? 5.188 9.269 -0.378 1.00 90.94 105 ARG A O 1
ATOM 764 N N . TRP A 1 106 ? 3.476 10.378 0.539 1.00 94.75 106 TRP A N 1
ATOM 765 C CA . TRP A 1 106 ? 2.534 9.285 0.369 1.00 94.75 106 TRP A CA 1
ATOM 766 C C . TRP A 1 106 ? 1.235 9.752 -0.270 1.00 94.75 106 TRP A C 1
ATOM 768 O O . TRP A 1 106 ? 0.899 10.936 -0.268 1.00 94.75 106 TRP A O 1
ATOM 778 N N . ARG A 1 107 ? 0.499 8.794 -0.826 1.00 95.25 107 ARG A N 1
ATOM 779 C CA . ARG A 1 107 ? -0.858 8.998 -1.327 1.00 95.25 107 ARG A CA 1
ATOM 780 C C . ARG A 1 107 ? -1.713 7.757 -1.078 1.00 95.25 107 ARG A C 1
ATOM 782 O O . ARG A 1 107 ? -1.183 6.644 -1.157 1.00 95.25 107 ARG A O 1
ATOM 789 N N . PRO A 1 108 ? -3.021 7.914 -0.814 1.00 97.06 108 PRO A N 1
ATOM 790 C CA . PRO A 1 108 ? -3.937 6.784 -0.770 1.00 97.06 108 PRO A CA 1
ATOM 791 C C . PRO A 1 108 ? -4.056 6.137 -2.153 1.00 97.06 108 PRO A C 1
ATOM 793 O O . PRO A 1 108 ? -3.989 6.818 -3.181 1.00 97.06 108 PRO A O 1
ATOM 796 N N . LEU A 1 109 ? -4.254 4.822 -2.170 1.00 98.19 109 LEU A N 1
ATOM 797 C CA . LEU A 1 109 ? -4.511 4.050 -3.379 1.00 98.19 109 LEU A CA 1
ATOM 798 C C . LEU A 1 109 ? -5.939 3.515 -3.384 1.00 98.19 109 LEU A C 1
ATOM 800 O O . LEU A 1 109 ? -6.496 3.153 -2.347 1.00 98.19 109 LEU A O 1
ATOM 804 N N . GLY A 1 110 ? -6.511 3.423 -4.583 1.00 97.12 110 GLY A N 1
ATOM 805 C CA . GLY A 1 110 ? -7.712 2.630 -4.797 1.00 97.12 110 GLY A CA 1
ATOM 806 C C . GLY A 1 110 ? -7.387 1.146 -4.645 1.00 97.12 110 GLY A C 1
ATOM 807 O O . GLY A 1 110 ? -6.362 0.679 -5.149 1.00 97.12 110 GLY A O 1
ATOM 808 N N . MET A 1 111 ? -8.272 0.420 -3.967 1.00 97.50 111 MET A N 1
ATOM 809 C CA . MET A 1 111 ? -8.172 -1.021 -3.782 1.00 97.50 111 MET A CA 1
ATOM 810 C C . MET A 1 111 ? -9.475 -1.694 -4.211 1.00 97.50 111 MET A C 1
ATOM 812 O O . MET A 1 111 ? -10.560 -1.210 -3.892 1.00 97.50 111 MET A O 1
ATOM 816 N N . LEU A 1 112 ? -9.359 -2.811 -4.923 1.00 97.19 112 LEU A N 1
ATOM 817 C CA . LEU A 1 112 ? -10.471 -3.678 -5.303 1.00 97.19 112 LEU A CA 1
ATOM 818 C C . LEU A 1 112 ? -10.086 -5.118 -4.968 1.00 97.19 112 LEU A C 1
ATOM 820 O O . LEU A 1 112 ? -9.009 -5.558 -5.359 1.00 97.19 112 LEU A O 1
ATOM 824 N N . ASP A 1 113 ? -10.935 -5.823 -4.220 1.00 95.94 113 ASP A N 1
ATOM 825 C CA . ASP A 1 113 ? -10.752 -7.237 -3.855 1.00 95.94 113 ASP A CA 1
ATOM 826 C C . ASP A 1 113 ? -9.340 -7.575 -3.328 1.00 95.94 113 ASP A C 1
ATOM 828 O O . ASP A 1 113 ? -8.718 -8.556 -3.728 1.00 95.94 113 ASP A O 1
ATOM 832 N N . GLY A 1 114 ? -8.803 -6.727 -2.441 1.00 97.62 114 GLY A N 1
ATOM 833 C CA . GLY A 1 114 ? -7.467 -6.918 -1.857 1.00 97.62 114 GLY A CA 1
ATOM 834 C C . GLY A 1 114 ? -6.305 -6.626 -2.815 1.00 97.62 114 GLY A C 1
ATOM 835 O O . GLY A 1 114 ? -5.172 -7.014 -2.542 1.00 97.62 114 GLY A O 1
ATOM 836 N N . THR A 1 115 ? -6.566 -5.953 -3.938 1.00 98.69 115 THR A N 1
ATOM 837 C CA . THR A 1 115 ? -5.542 -5.502 -4.886 1.00 98.69 115 THR A CA 1
ATOM 838 C C . THR A 1 115 ? -5.507 -3.981 -4.945 1.00 98.69 115 THR A C 1
ATOM 840 O O . THR A 1 115 ? -6.507 -3.354 -5.294 1.00 98.69 115 THR A O 1
ATOM 843 N N . ALA A 1 116 ? -4.368 -3.380 -4.604 1.00 98.56 116 ALA A N 1
ATOM 844 C CA . ALA A 1 116 ? -4.123 -1.947 -4.750 1.00 98.56 116 ALA A CA 1
ATOM 845 C C . ALA A 1 116 ? -3.487 -1.633 -6.110 1.00 98.56 116 ALA A C 1
ATOM 847 O O . ALA A 1 116 ? -2.667 -2.407 -6.606 1.00 98.56 116 ALA A O 1
ATOM 848 N N . TYR A 1 117 ? -3.836 -0.480 -6.685 1.00 98.31 117 TYR A N 1
ATOM 849 C CA . TYR A 1 117 ? -3.389 -0.061 -8.017 1.00 98.31 117 TYR A CA 1
ATOM 850 C C . TYR A 1 117 ? -2.616 1.250 -7.943 1.00 98.31 117 TYR A C 1
ATOM 852 O O . TYR A 1 117 ? -3.100 2.234 -7.381 1.00 98.31 117 TYR A O 1
ATOM 860 N N . ALA A 1 118 ? -1.435 1.278 -8.552 1.00 97.31 118 ALA A N 1
ATOM 861 C CA . ALA A 1 118 ? -0.581 2.452 -8.607 1.00 97.31 118 ALA A CA 1
ATOM 862 C C . ALA A 1 118 ? 0.060 2.627 -9.986 1.00 97.31 118 ALA A C 1
ATOM 864 O O . ALA A 1 118 ? 0.081 1.728 -10.825 1.00 97.31 118 ALA A O 1
ATOM 865 N N . THR A 1 119 ? 0.609 3.816 -10.193 1.00 96.06 119 THR A N 1
ATOM 866 C CA . THR A 1 119 ? 1.490 4.143 -11.312 1.00 96.06 119 THR A CA 1
ATOM 867 C C . THR A 1 119 ? 2.730 4.834 -10.763 1.00 96.06 119 THR A C 1
ATOM 869 O O . THR A 1 119 ? 2.621 5.623 -9.816 1.00 96.06 119 THR A O 1
ATOM 872 N N . LEU A 1 120 ? 3.889 4.538 -11.342 1.00 95.56 120 LEU A N 1
ATOM 873 C CA . LEU A 1 120 ? 5.173 5.107 -10.950 1.00 95.56 120 LEU A CA 1
ATOM 874 C C . LEU A 1 120 ? 5.844 5.754 -12.161 1.00 95.56 120 LEU A C 1
ATOM 876 O O . LEU A 1 120 ? 6.010 5.104 -13.190 1.00 95.56 120 LEU A O 1
ATOM 880 N N . ASP A 1 121 ? 6.212 7.026 -12.049 1.00 94.81 121 ASP A N 1
ATOM 881 C CA . ASP A 1 121 ? 7.036 7.691 -13.059 1.00 94.81 121 ASP A CA 1
ATOM 882 C C . ASP A 1 121 ? 8.500 7.315 -12.826 1.00 94.81 121 ASP A C 1
ATOM 884 O O . ASP A 1 121 ? 9.177 7.895 -11.980 1.00 94.81 121 ASP A O 1
ATOM 888 N N . THR A 1 122 ? 8.971 6.289 -13.529 1.00 94.56 122 THR A N 1
ATOM 889 C CA . THR A 1 122 ? 10.306 5.727 -13.312 1.00 94.56 122 THR A CA 1
ATOM 890 C C . THR A 1 122 ? 11.428 6.642 -13.790 1.00 94.56 122 THR A C 1
ATOM 892 O O . THR A 1 122 ? 12.568 6.396 -13.423 1.00 94.56 122 THR A O 1
ATOM 895 N N . GLU A 1 123 ? 11.154 7.688 -14.575 1.00 94.69 123 GLU A N 1
ATOM 896 C CA . GLU A 1 123 ? 12.195 8.608 -15.054 1.00 94.69 123 GLU A CA 1
ATOM 897 C C . GLU A 1 123 ? 12.548 9.683 -14.013 1.00 94.69 123 GLU A C 1
ATOM 899 O O . GLU A 1 123 ? 13.651 10.227 -14.035 1.00 94.69 123 GLU A O 1
ATOM 904 N N . ALA A 1 124 ? 11.634 9.971 -13.079 1.00 93.06 124 ALA A N 1
ATOM 905 C CA . ALA A 1 124 ? 11.759 11.092 -12.150 1.00 93.06 124 ALA A CA 1
ATOM 906 C C . ALA A 1 124 ? 13.012 11.021 -11.253 1.00 93.06 124 ALA A C 1
ATOM 908 O O . ALA A 1 124 ? 13.728 12.017 -11.115 1.00 93.06 124 ALA A O 1
ATOM 909 N N . HIS A 1 125 ? 13.268 9.865 -10.638 1.00 95.81 125 HIS A N 1
ATOM 910 C CA . HIS A 1 125 ? 14.382 9.608 -9.718 1.00 95.81 125 HIS A CA 1
ATOM 911 C C . HIS A 1 125 ? 14.475 8.114 -9.387 1.00 95.81 125 HIS A C 1
ATOM 913 O O . HIS A 1 125 ? 13.615 7.326 -9.779 1.00 95.81 125 HIS A O 1
ATOM 919 N N . ASP A 1 126 ? 15.532 7.720 -8.671 1.00 97.69 126 ASP A N 1
ATOM 920 C CA . ASP A 1 126 ? 15.590 6.399 -8.046 1.00 97.69 126 ASP A CA 1
ATOM 921 C C . ASP A 1 126 ? 14.493 6.311 -6.984 1.00 97.69 126 ASP A C 1
ATOM 923 O O . ASP A 1 126 ? 14.349 7.200 -6.142 1.00 97.69 126 ASP A O 1
ATOM 927 N N . TRP A 1 127 ? 13.724 5.231 -7.015 1.00 97.75 127 TRP A N 1
ATOM 928 C CA . TRP A 1 127 ? 12.584 5.056 -6.133 1.00 97.75 127 TRP A CA 1
ATOM 929 C C . TRP A 1 127 ? 12.879 4.043 -5.038 1.00 97.75 127 TRP A C 1
ATOM 931 O O . TRP A 1 127 ? 13.291 2.920 -5.328 1.00 97.75 127 TRP A O 1
ATOM 941 N N . ARG A 1 128 ? 12.539 4.392 -3.793 1.00 97.94 128 ARG A N 1
ATOM 942 C CA . ARG A 1 128 ? 12.328 3.443 -2.691 1.00 97.94 128 ARG A CA 1
ATOM 943 C C . ARG A 1 128 ? 10.880 3.515 -2.245 1.00 97.94 128 ARG A C 1
ATOM 945 O O . ARG A 1 128 ? 10.450 4.485 -1.625 1.00 97.94 128 ARG A O 1
ATOM 952 N N . VAL A 1 129 ? 10.115 2.490 -2.591 1.00 98.12 129 VAL A N 1
ATOM 953 C CA . VAL A 1 129 ? 8.655 2.505 -2.513 1.00 98.12 129 VAL A CA 1
ATOM 954 C C . VAL A 1 129 ? 8.169 1.510 -1.475 1.00 98.12 129 VAL A C 1
ATOM 956 O O . VAL A 1 129 ? 8.703 0.410 -1.351 1.00 98.12 129 VAL A O 1
ATOM 959 N N . PHE A 1 130 ? 7.109 1.875 -0.762 1.00 98.56 130 PHE A N 1
ATOM 960 C CA . PHE A 1 130 ? 6.234 0.932 -0.076 1.00 98.56 130 PHE A CA 1
ATOM 961 C C . PHE A 1 130 ? 4.815 1.042 -0.640 1.00 98.56 130 PHE A C 1
ATOM 963 O O . PHE A 1 130 ? 4.264 2.140 -0.724 1.00 98.56 130 PHE A O 1
ATOM 970 N N . ILE A 1 131 ? 4.223 -0.092 -1.018 1.00 98.69 131 ILE A N 1
ATOM 971 C CA . ILE A 1 131 ? 2.810 -0.210 -1.382 1.00 98.69 131 ILE A CA 1
ATOM 972 C C . ILE A 1 131 ? 2.147 -1.189 -0.423 1.00 98.69 131 ILE A C 1
ATOM 974 O O . ILE A 1 131 ? 2.465 -2.377 -0.423 1.00 98.69 131 ILE A O 1
ATOM 978 N N . GLY A 1 132 ? 1.204 -0.710 0.381 1.00 98.50 132 GLY A N 1
ATOM 979 C CA . GLY A 1 132 ? 0.541 -1.555 1.367 1.00 98.50 132 GLY A CA 1
ATOM 980 C C . GLY A 1 132 ? -0.241 -0.775 2.402 1.00 98.50 132 GLY A C 1
ATOM 981 O O . GLY A 1 132 ? -0.608 0.381 2.190 1.00 98.50 132 GLY A O 1
ATOM 982 N N . HIS A 1 133 ? -0.507 -1.420 3.530 1.00 98.44 133 HIS A N 1
ATOM 983 C CA . HIS A 1 133 ? -1.269 -0.827 4.614 1.00 98.44 133 HIS A CA 1
ATOM 984 C C . HIS A 1 133 ? -0.365 0.045 5.494 1.00 98.44 133 HIS A C 1
ATOM 986 O O . HIS A 1 133 ? 0.635 -0.454 6.004 1.00 98.44 133 HIS A O 1
ATOM 992 N N . PRO A 1 134 ? -0.690 1.329 5.723 1.00 97.38 134 PRO A N 1
ATOM 993 C CA . PRO A 1 134 ? 0.080 2.189 6.625 1.00 97.38 134 PRO A CA 1
ATOM 994 C C . PRO A 1 134 ? -0.073 1.770 8.096 1.00 97.38 134 PRO A C 1
ATOM 996 O O . PRO A 1 134 ? 0.827 1.964 8.912 1.00 97.38 134 PRO A O 1
ATOM 999 N N . VAL A 1 135 ? -1.213 1.159 8.423 1.00 97.75 135 VAL A N 1
ATOM 1000 C CA . VAL A 1 135 ? -1.552 0.587 9.727 1.00 97.75 135 VAL A CA 1
ATOM 1001 C C . VAL A 1 135 ? -2.165 -0.793 9.525 1.00 97.75 135 VAL A C 1
ATOM 1003 O O . VAL A 1 135 ? -2.914 -1.010 8.575 1.00 97.75 135 VAL A O 1
ATOM 1006 N N . VAL A 1 136 ? -1.859 -1.720 10.424 1.00 97.69 136 VAL A N 1
ATOM 1007 C CA . VAL A 1 136 ? -2.342 -3.106 10.394 1.00 97.69 136 VAL A CA 1
ATOM 1008 C C . VAL A 1 136 ? -3.003 -3.461 11.718 1.00 97.69 136 VAL A C 1
ATOM 1010 O O . VAL A 1 136 ? -2.746 -2.823 12.740 1.00 97.69 136 VAL A O 1
ATOM 1013 N N . ALA A 1 137 ? -3.852 -4.486 11.709 1.00 98.12 137 ALA A N 1
ATOM 1014 C CA . ALA A 1 137 ? -4.511 -4.992 12.904 1.00 98.12 137 ALA A CA 1
ATOM 1015 C C . ALA A 1 137 ? -4.300 -6.503 13.060 1.00 98.12 137 ALA A C 1
ATOM 1017 O O . ALA A 1 137 ? -4.273 -7.244 12.083 1.00 98.12 137 ALA A O 1
ATOM 1018 N N . THR A 1 138 ? -4.202 -6.996 14.295 1.00 98.19 138 THR A N 1
ATOM 1019 C CA . THR A 1 138 ? -4.108 -8.445 14.545 1.00 98.19 138 THR A CA 1
ATOM 1020 C C . THR A 1 138 ? -5.395 -9.186 14.188 1.00 98.19 138 THR A C 1
ATOM 1022 O O . THR A 1 138 ? -5.350 -10.380 13.904 1.00 98.19 138 THR A O 1
ATOM 1025 N N . ASN A 1 139 ? -6.547 -8.505 14.213 1.00 98.06 139 ASN A N 1
ATOM 1026 C CA . ASN A 1 139 ? -7.812 -9.056 13.740 1.00 98.06 139 ASN A CA 1
ATOM 1027 C C . ASN A 1 139 ? -8.155 -8.502 12.340 1.00 98.06 139 ASN A C 1
ATOM 1029 O O . ASN A 1 139 ? -8.423 -7.304 12.215 1.00 98.06 139 ASN A O 1
ATOM 1033 N N . PRO A 1 140 ? -8.211 -9.347 11.293 1.00 97.25 140 PRO A N 1
ATOM 1034 C CA . PRO A 1 140 ? -8.430 -8.896 9.919 1.00 97.25 140 PRO A CA 1
ATOM 1035 C C . PRO A 1 140 ? -9.846 -8.375 9.641 1.00 97.25 140 PRO A C 1
ATOM 1037 O O . PRO A 1 140 ? -10.059 -7.737 8.613 1.00 97.25 140 PRO A O 1
ATOM 1040 N N . ASN A 1 141 ? -10.807 -8.619 10.539 1.00 98.00 141 ASN A N 1
ATOM 1041 C CA . ASN A 1 141 ? -12.197 -8.177 10.385 1.00 98.00 141 ASN A CA 1
ATOM 1042 C C . ASN A 1 141 ? -12.443 -6.748 10.892 1.00 98.00 141 ASN A C 1
ATOM 1044 O O . ASN A 1 141 ? -13.553 -6.233 10.767 1.00 98.00 141 ASN A O 1
ATOM 1048 N N . VAL A 1 142 ? -11.432 -6.115 11.491 1.00 98.44 142 VAL A N 1
ATOM 1049 C CA . VAL A 1 142 ? -11.488 -4.692 11.827 1.00 98.44 142 VAL A CA 1
ATOM 1050 C C . VAL A 1 142 ? -11.354 -3.890 10.547 1.00 98.44 142 VAL A C 1
ATOM 1052 O O . VAL A 1 142 ? -10.437 -4.132 9.762 1.00 98.44 142 VAL A O 1
ATOM 1055 N N . VAL A 1 143 ? -12.247 -2.922 10.365 1.00 98.69 143 VAL A N 1
ATOM 1056 C CA . VAL A 1 143 ? -12.164 -1.972 9.257 1.00 98.69 143 VAL A CA 1
ATOM 1057 C C . VAL A 1 143 ? -11.386 -0.757 9.734 1.00 98.69 143 VAL A C 1
ATOM 1059 O O . VAL A 1 143 ? -11.695 -0.192 10.784 1.00 98.69 143 VAL A O 1
ATOM 1062 N N . LEU A 1 144 ? -10.360 -0.380 8.979 1.00 98.56 144 LEU A N 1
ATOM 1063 C CA . LEU A 1 144 ? -9.504 0.763 9.267 1.00 98.56 144 LEU A CA 1
ATOM 1064 C C . LEU A 1 144 ? -9.728 1.836 8.202 1.00 98.56 144 LEU A C 1
ATOM 1066 O O . LEU A 1 144 ? -9.879 1.532 7.021 1.00 98.56 144 LEU A O 1
ATOM 1070 N N . SER A 1 145 ? -9.716 3.098 8.608 1.00 97.94 145 SER A N 1
ATOM 1071 C CA . SER A 1 145 ? -9.650 4.246 7.701 1.00 97.94 145 SER A CA 1
ATOM 1072 C C . SER A 1 145 ? -8.596 5.219 8.200 1.00 97.94 145 SER A C 1
ATOM 1074 O O . SER A 1 145 ? -8.476 5.443 9.402 1.00 97.94 145 SER A O 1
ATOM 1076 N N . LEU A 1 146 ? -7.802 5.771 7.285 1.00 96.75 146 LEU A N 1
ATOM 1077 C CA . LEU A 1 146 ? -6.713 6.681 7.619 1.00 96.75 146 LEU A CA 1
ATOM 1078 C C . LEU A 1 146 ? -6.807 7.923 6.741 1.00 96.75 146 LEU A C 1
ATOM 1080 O O . LEU A 1 146 ? -6.706 7.832 5.518 1.00 96.75 146 LEU A O 1
ATOM 1084 N N . THR A 1 147 ? -6.976 9.076 7.376 1.00 95.44 147 THR A N 1
ATOM 1085 C CA . THR A 1 147 ? -7.165 10.358 6.693 1.00 95.44 147 THR A CA 1
ATOM 1086 C C . THR A 1 147 ? -6.152 11.364 7.206 1.00 95.44 147 THR A C 1
ATOM 1088 O O . THR A 1 147 ? -5.984 11.510 8.414 1.00 95.44 147 THR A O 1
ATOM 1091 N N . GLN A 1 148 ? -5.496 12.099 6.309 1.00 93.12 148 GLN A N 1
ATOM 1092 C CA . GLN A 1 148 ? -4.662 13.222 6.722 1.00 93.12 148 GLN A CA 1
ATOM 1093 C C . GLN A 1 148 ? -5.524 14.403 7.149 1.00 93.12 148 GLN A C 1
ATOM 1095 O O . GLN A 1 148 ? -6.364 14.870 6.384 1.00 93.12 148 GLN A O 1
ATOM 1100 N N . ILE A 1 149 ? -5.311 14.876 8.376 1.00 95.44 149 ILE A N 1
ATOM 1101 C CA . ILE A 1 149 ? -6.072 15.993 8.952 1.00 95.44 149 ILE A CA 1
ATOM 1102 C C . ILE A 1 149 ? -5.224 17.259 9.116 1.00 95.44 149 ILE A C 1
ATOM 1104 O O . ILE A 1 149 ? -5.775 18.344 9.291 1.00 95.44 149 ILE A O 1
ATOM 1108 N N . SER A 1 150 ? -3.897 17.136 9.046 1.00 92.06 150 SER A N 1
ATOM 1109 C CA . SER A 1 150 ? -2.948 18.248 8.942 1.00 92.06 150 SER A CA 1
ATOM 1110 C C . SER A 1 150 ? -1.613 17.766 8.365 1.00 92.06 150 SER A C 1
ATOM 1112 O O . SER A 1 150 ? -1.408 16.569 8.156 1.00 92.06 150 SER A O 1
ATOM 1114 N N . ASP A 1 151 ? -0.664 18.680 8.173 1.00 87.62 151 ASP A N 1
ATOM 1115 C CA . ASP A 1 151 ? 0.700 18.356 7.726 1.00 87.62 151 ASP A CA 1
ATOM 1116 C C . ASP A 1 151 ? 1.469 17.445 8.703 1.00 87.62 151 ASP A C 1
ATOM 1118 O O . ASP A 1 151 ? 2.480 16.855 8.336 1.00 87.62 151 ASP A O 1
ATOM 1122 N N . SER A 1 152 ? 1.004 17.321 9.949 1.00 90.06 152 SER A N 1
ATOM 1123 C CA . SER A 1 152 ? 1.681 16.572 11.013 1.00 90.06 152 SER A CA 1
ATOM 1124 C C . SER A 1 152 ? 0.787 15.559 11.728 1.00 90.06 152 SER A C 1
ATOM 1126 O O . SER A 1 152 ? 1.196 15.002 12.750 1.00 90.06 152 SER A O 1
ATOM 1128 N N . ALA A 1 153 ? -0.429 15.311 11.234 1.00 93.00 153 ALA A N 1
ATOM 1129 C CA . ALA A 1 153 ? -1.361 14.407 11.894 1.00 93.00 153 ALA A CA 1
ATOM 1130 C C . ALA A 1 153 ? -2.296 13.666 10.933 1.00 93.00 153 ALA A C 1
ATOM 1132 O O . ALA A 1 153 ? -2.788 14.202 9.934 1.00 93.00 153 ALA A O 1
ATOM 1133 N N . LEU A 1 154 ? -2.611 12.433 11.327 1.00 95.38 154 LEU A N 1
ATOM 1134 C CA . LEU A 1 154 ? -3.583 11.558 10.683 1.00 95.38 154 LEU A CA 1
ATOM 1135 C C . LEU A 1 154 ? -4.716 11.250 11.664 1.00 95.38 154 LEU 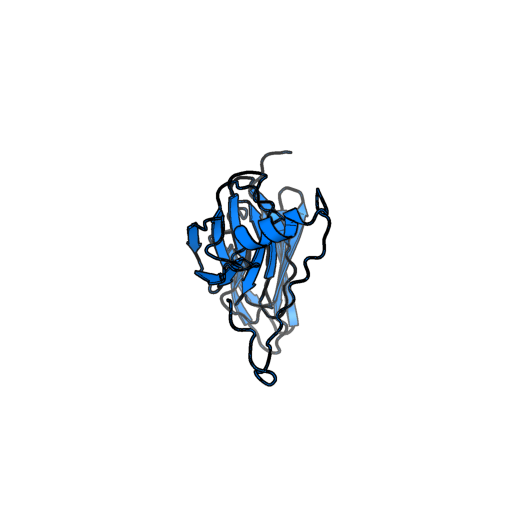A C 1
ATOM 1137 O O . LEU A 1 154 ? -4.476 11.050 12.853 1.00 95.38 154 LEU A O 1
ATOM 1141 N N . ALA A 1 155 ? -5.943 11.163 11.169 1.00 97.69 155 ALA A N 1
ATOM 1142 C CA . ALA A 1 155 ? -7.044 10.521 11.870 1.00 97.69 155 ALA A CA 1
ATOM 1143 C C . ALA A 1 155 ? -7.089 9.045 11.462 1.00 97.69 155 ALA A C 1
ATOM 1145 O O . ALA A 1 155 ? -7.272 8.735 10.284 1.00 97.69 155 ALA A O 1
ATOM 1146 N N . LEU A 1 156 ? -6.912 8.151 12.435 1.00 98.38 156 LEU A N 1
ATOM 1147 C CA . LEU A 1 156 ? -7.152 6.721 12.292 1.00 98.38 156 LEU A CA 1
ATOM 1148 C C . LEU A 1 156 ? -8.518 6.390 12.888 1.00 98.38 156 LEU A C 1
ATOM 1150 O O . LEU A 1 156 ? -8.717 6.497 14.098 1.00 98.38 156 LEU A O 1
ATOM 1154 N N . GLU A 1 157 ? -9.438 5.952 12.042 1.00 98.62 157 GLU A N 1
ATOM 1155 C CA . GLU A 1 157 ? -10.727 5.413 12.455 1.00 98.62 157 GLU A CA 1
ATOM 1156 C C . GLU A 1 157 ? -10.663 3.883 12.451 1.00 98.62 157 GLU A C 1
ATOM 1158 O O . GLU A 1 157 ? -10.172 3.261 11.506 1.00 98.62 157 GLU A O 1
ATOM 1163 N N . ILE A 1 158 ? -11.123 3.280 13.544 1.00 98.69 158 ILE A N 1
ATOM 1164 C CA . ILE A 1 158 ? -11.061 1.842 13.799 1.00 98.69 158 ILE A CA 1
ATOM 1165 C C . ILE A 1 158 ? -12.480 1.366 14.078 1.00 98.69 158 ILE A C 1
ATOM 1167 O O . ILE A 1 158 ? -13.082 1.767 15.077 1.00 98.69 158 ILE A O 1
ATOM 1171 N N . HIS A 1 159 ? -13.005 0.498 13.220 1.00 98.69 159 HIS A N 1
ATOM 1172 C CA . HIS A 1 159 ? -14.400 0.077 13.259 1.00 98.69 159 HIS A CA 1
ATOM 1173 C C . HIS A 1 159 ? -14.531 -1.427 13.485 1.00 98.69 159 HIS A C 1
ATOM 1175 O O . HIS A 1 159 ? -13.831 -2.235 12.869 1.00 98.69 159 HIS A O 1
ATOM 1181 N N . ASN A 1 160 ? -15.496 -1.808 14.320 1.00 98.56 160 ASN A N 1
ATOM 1182 C CA . ASN A 1 160 ? -15.969 -3.181 14.431 1.00 98.56 160 ASN A CA 1
ATOM 1183 C C . ASN A 1 160 ? -17.349 -3.312 13.763 1.00 98.56 160 ASN A C 1
ATOM 1185 O O . ASN A 1 160 ? -18.361 -3.035 14.408 1.00 98.56 160 ASN A O 1
ATOM 1189 N N . PRO A 1 161 ? -17.427 -3.767 12.500 1.00 98.19 161 PRO A N 1
ATOM 1190 C CA . PRO A 1 161 ? -18.704 -3.943 11.807 1.00 98.19 161 PRO A CA 1
ATOM 1191 C C . PRO A 1 161 ? -19.463 -5.213 12.233 1.00 98.19 161 PRO A C 1
ATOM 1193 O O . PRO A 1 161 ? -20.548 -5.484 11.723 1.00 98.19 161 PRO A O 1
ATOM 1196 N N . THR A 1 162 ? -18.894 -6.035 13.118 1.00 97.94 162 THR A N 1
ATOM 1197 C CA . THR A 1 162 ? -19.443 -7.351 13.465 1.00 97.94 162 THR A CA 1
ATOM 1198 C C . THR A 1 162 ? -20.441 -7.285 14.624 1.00 97.94 162 THR A C 1
ATOM 1200 O O . THR A 1 162 ? -20.556 -6.283 15.331 1.00 97.94 162 THR A O 1
ATOM 1203 N N . GLY A 1 163 ? -21.158 -8.393 14.846 1.00 98.00 163 GLY A N 1
ATOM 1204 C CA . GLY A 1 163 ? -22.098 -8.561 15.961 1.00 98.00 163 GLY A CA 1
ATOM 1205 C C . GLY A 1 163 ? -21.457 -8.966 17.295 1.00 98.00 163 GLY A C 1
ATOM 1206 O O . GLY A 1 163 ? -22.175 -9.185 18.267 1.00 98.00 163 GLY A O 1
ATOM 1207 N N . THR A 1 164 ? -20.129 -9.090 17.361 1.00 98.00 164 THR A N 1
ATOM 1208 C CA . THR A 1 164 ? -19.389 -9.545 18.549 1.00 98.00 164 THR A CA 1
ATOM 1209 C C . THR A 1 164 ? -18.260 -8.584 18.886 1.00 98.00 164 THR A C 1
ATOM 1211 O O . THR A 1 164 ? -17.754 -7.889 18.012 1.00 98.00 164 THR A O 1
ATOM 1214 N N . THR A 1 165 ? -17.841 -8.539 20.150 1.00 98.44 165 THR A N 1
ATOM 1215 C CA . THR A 1 165 ? -16.664 -7.757 20.543 1.00 98.44 165 THR A CA 1
ATOM 1216 C C . THR A 1 165 ? -15.423 -8.257 19.804 1.00 98.44 165 THR A C 1
ATOM 1218 O O . THR A 1 165 ? -15.200 -9.465 19.728 1.00 98.44 165 THR A O 1
ATOM 1221 N N . ILE A 1 166 ? -14.613 -7.332 19.288 1.00 98.56 166 ILE A N 1
ATOM 1222 C CA . ILE A 1 166 ? -13.298 -7.635 18.720 1.00 98.56 166 ILE A CA 1
ATOM 1223 C C . ILE A 1 166 ? -12.223 -7.122 19.669 1.00 98.56 166 ILE A C 1
ATOM 1225 O O . ILE A 1 166 ? -12.164 -5.928 19.953 1.00 98.56 166 ILE A O 1
ATOM 1229 N N . GLU A 1 167 ? -11.342 -8.016 20.103 1.00 98.38 167 GLU A N 1
ATOM 1230 C CA . GLU A 1 167 ? -10.052 -7.644 20.677 1.00 98.38 167 GLU A CA 1
ATOM 1231 C C . GLU A 1 167 ? -9.012 -7.608 19.558 1.00 98.38 167 GLU A C 1
ATOM 1233 O O . GLU A 1 167 ? -8.881 -8.558 18.778 1.00 98.38 167 GLU A O 1
ATOM 1238 N N . THR A 1 168 ? -8.299 -6.492 19.439 1.00 98.50 168 THR A N 1
ATOM 1239 C CA . THR A 1 168 ? -7.257 -6.330 18.426 1.00 98.50 168 THR A CA 1
ATOM 1240 C C . THR A 1 168 ? -6.139 -5.434 18.933 1.00 98.50 168 THR A C 1
ATOM 1242 O O . THR A 1 168 ? -6.369 -4.496 19.697 1.00 98.50 168 THR A O 1
ATOM 1245 N N . THR A 1 169 ? -4.932 -5.679 18.442 1.00 98.50 169 THR A N 1
ATOM 1246 C CA . THR A 1 169 ? -3.856 -4.691 18.445 1.00 98.50 169 THR A CA 1
ATOM 1247 C C . THR A 1 169 ? -3.824 -4.034 17.078 1.00 98.50 169 THR A C 1
ATOM 1249 O O . THR A 1 169 ? -3.868 -4.737 16.072 1.00 98.50 169 THR A O 1
ATOM 1252 N N . VAL A 1 170 ? -3.786 -2.706 17.041 1.00 98.19 170 VAL A N 1
ATOM 1253 C CA . VAL A 1 170 ? -3.562 -1.919 15.824 1.00 98.19 170 VAL A CA 1
ATOM 1254 C C . VAL A 1 170 ? -2.190 -1.273 15.939 1.00 98.19 170 VAL A C 1
ATOM 1256 O O . VAL A 1 170 ? -1.867 -0.728 16.991 1.00 98.19 170 VAL A O 1
ATOM 1259 N N . SER A 1 171 ? -1.375 -1.353 14.895 1.00 97.25 171 SER A N 1
ATOM 1260 C CA . SER A 1 171 ? 0.010 -0.869 14.890 1.00 97.25 171 SER A CA 1
ATOM 1261 C C . SER A 1 171 ? 0.373 -0.261 13.536 1.00 97.25 171 SER A C 1
ATOM 1263 O O . SER A 1 171 ? -0.262 -0.603 12.534 1.00 97.25 171 SER A O 1
ATOM 1265 N N . PRO A 1 172 ? 1.384 0.624 13.459 1.00 96.00 172 PRO A N 1
ATOM 1266 C CA . PRO A 1 172 ? 1.942 1.011 12.166 1.00 96.00 172 PRO A CA 1
ATOM 1267 C C . PRO A 1 172 ? 2.500 -0.218 11.437 1.00 96.00 172 PRO A C 1
ATOM 1269 O O . PRO A 1 172 ? 2.948 -1.182 12.066 1.00 96.00 172 PRO A O 1
ATOM 1272 N N . SER A 1 173 ? 2.492 -0.174 10.109 1.00 94.56 173 SER A N 1
ATOM 1273 C CA . SER A 1 173 ? 3.259 -1.128 9.311 1.00 94.56 173 SER A CA 1
ATOM 1274 C C . SER A 1 173 ? 4.747 -0.790 9.361 1.00 94.56 173 SER A C 1
ATOM 1276 O O . SER A 1 173 ? 5.123 0.381 9.386 1.00 94.56 173 SER A O 1
ATOM 1278 N N . LEU A 1 174 ? 5.601 -1.816 9.337 1.00 90.19 174 LEU A N 1
ATOM 1279 C CA . LEU A 1 174 ? 7.057 -1.668 9.433 1.00 90.19 174 LEU A CA 1
ATOM 1280 C C . LEU A 1 174 ? 7.635 -0.749 8.344 1.00 90.19 174 LEU A C 1
ATOM 1282 O O . LEU A 1 174 ? 8.586 -0.015 8.599 1.00 90.19 174 LEU A O 1
ATOM 1286 N N . TYR A 1 175 ? 7.052 -0.788 7.145 1.00 94.19 175 TYR A N 1
ATOM 1287 C CA . TYR A 1 175 ? 7.536 -0.056 5.973 1.00 94.19 175 TYR A CA 1
ATOM 1288 C C . TYR A 1 175 ? 6.800 1.270 5.732 1.00 94.19 175 TYR A C 1
ATOM 1290 O O . TYR A 1 175 ? 7.121 1.976 4.778 1.00 94.19 175 TYR A O 1
ATOM 1298 N N . PHE A 1 176 ? 5.855 1.637 6.606 1.00 94.38 176 PHE A N 1
ATOM 1299 C CA . PHE A 1 176 ? 5.244 2.965 6.629 1.00 94.38 176 PHE A CA 1
ATOM 1300 C C . PHE A 1 176 ? 5.857 3.798 7.759 1.00 94.38 176 PHE A C 1
ATOM 1302 O O . PHE A 1 176 ? 5.295 3.955 8.843 1.00 94.38 176 PHE A O 1
ATOM 1309 N N . ASP A 1 177 ? 7.049 4.328 7.503 1.00 89.56 177 ASP A N 1
ATOM 1310 C CA . ASP A 1 177 ? 7.908 4.961 8.510 1.00 89.56 177 ASP A CA 1
ATOM 1311 C C . ASP A 1 177 ? 7.541 6.416 8.863 1.00 89.56 177 ASP A C 1
ATOM 1313 O O . ASP A 1 177 ? 8.237 7.044 9.665 1.00 89.56 177 ASP A O 1
ATOM 1317 N N . LEU A 1 178 ? 6.414 6.924 8.346 1.00 92.44 178 LEU A N 1
ATOM 1318 C CA . LEU A 1 178 ? 5.898 8.269 8.632 1.00 92.44 178 LEU A CA 1
ATOM 1319 C C . LEU A 1 178 ? 5.160 8.386 9.972 1.00 92.44 178 LEU A C 1
ATOM 1321 O O . LEU A 1 178 ? 4.944 9.500 10.446 1.00 92.44 178 LEU A O 1
ATOM 1325 N N . LEU A 1 179 ? 4.739 7.279 10.586 1.00 92.69 179 LEU A N 1
ATOM 1326 C CA . LEU A 1 179 ? 4.004 7.300 11.855 1.00 92.69 179 LEU A CA 1
ATOM 1327 C C . LEU A 1 179 ? 4.957 7.326 13.053 1.00 92.69 179 LEU A C 1
ATOM 1329 O O . LEU A 1 179 ? 5.833 6.472 13.181 1.00 92.69 179 LEU A O 1
ATOM 1333 N N . ASP A 1 180 ? 4.738 8.260 13.981 1.00 89.62 180 ASP A N 1
ATOM 1334 C CA . ASP A 1 180 ? 5.414 8.272 15.286 1.00 89.62 180 ASP A CA 1
ATOM 1335 C C . ASP A 1 180 ? 4.510 7.683 16.379 1.00 89.62 180 ASP A C 1
ATOM 1337 O O . ASP A 1 180 ? 4.090 8.344 17.328 1.00 89.62 180 ASP A O 1
ATOM 1341 N N . TRP A 1 181 ? 4.114 6.424 16.193 1.00 93.56 181 TRP A N 1
ATOM 1342 C CA . TRP A 1 181 ? 3.140 5.758 17.053 1.00 93.56 181 TRP A CA 1
ATOM 1343 C C . TRP A 1 181 ? 3.455 4.270 17.203 1.00 93.56 181 TRP A C 1
ATOM 1345 O O . TRP A 1 181 ? 3.662 3.583 16.214 1.00 93.56 181 TRP A O 1
ATOM 1355 N N . GLY A 1 182 ? 3.464 3.750 18.435 1.00 93.38 182 GLY A N 1
ATOM 1356 C CA . GLY A 1 182 ? 3.837 2.356 18.731 1.00 93.38 182 GLY A CA 1
ATOM 1357 C C . GLY A 1 182 ? 2.710 1.324 18.615 1.00 93.38 182 GLY A C 1
ATOM 1358 O O . GLY A 1 182 ? 2.926 0.155 18.923 1.00 93.38 182 GLY A O 1
ATOM 1359 N N . GLY A 1 183 ? 1.510 1.739 18.210 1.00 96.19 183 GLY A N 1
ATOM 1360 C CA . GLY A 1 183 ? 0.319 0.896 18.238 1.00 96.19 183 GLY A CA 1
ATOM 1361 C C . GLY A 1 183 ? -0.444 0.943 19.566 1.00 96.19 183 GLY A C 1
ATOM 1362 O O . GLY A 1 183 ? -0.029 1.582 20.534 1.00 96.19 183 GLY A O 1
ATOM 1363 N N . MET A 1 184 ? -1.593 0.271 19.610 1.00 97.25 184 MET A N 1
ATOM 1364 C CA . MET A 1 184 ? -2.385 0.074 20.823 1.00 97.25 184 MET A CA 1
ATOM 1365 C C . MET A 1 184 ? -3.249 -1.183 20.740 1.00 97.25 184 MET A C 1
ATOM 1367 O O . MET A 1 184 ? -3.706 -1.568 19.664 1.00 97.25 184 MET A O 1
ATOM 1371 N N . THR A 1 185 ? -3.534 -1.782 21.893 1.00 98.25 185 THR A N 1
ATOM 1372 C CA . THR A 1 185 ? -4.537 -2.844 22.028 1.00 98.25 185 THR A CA 1
ATOM 1373 C C . THR A 1 185 ? -5.852 -2.249 22.512 1.00 98.25 185 THR A C 1
ATOM 1375 O O . THR A 1 185 ? -5.865 -1.426 23.428 1.00 98.25 185 THR A O 1
ATOM 1378 N N . LEU A 1 186 ? -6.961 -2.668 21.909 1.00 97.62 186 LEU A N 1
ATOM 1379 C CA . LEU A 1 186 ? -8.297 -2.238 22.295 1.00 97.62 186 LEU A CA 1
ATOM 1380 C C . LEU A 1 186 ? -9.329 -3.355 22.128 1.00 97.62 186 LEU A C 1
ATOM 1382 O O . LEU A 1 186 ? -9.169 -4.260 21.308 1.00 97.62 186 LEU A O 1
ATOM 1386 N N . ALA A 1 187 ? -10.409 -3.245 22.899 1.00 98.25 187 ALA A N 1
ATOM 1387 C CA . ALA A 1 187 ? -11.619 -4.035 22.732 1.00 98.25 187 ALA A CA 1
ATOM 1388 C C . ALA A 1 187 ? -12.714 -3.143 22.131 1.00 98.25 187 ALA A C 1
ATOM 1390 O O . ALA A 1 187 ? -13.122 -2.153 22.739 1.00 98.25 187 ALA A O 1
ATOM 1391 N N . LEU A 1 188 ? -13.181 -3.486 20.934 1.00 98.25 188 LEU A N 1
ATOM 1392 C CA . LEU A 1 188 ? -14.236 -2.775 20.218 1.00 98.25 188 LEU A CA 1
ATOM 1393 C C . LEU A 1 188 ? -15.562 -3.502 20.415 1.00 98.25 188 LEU A C 1
ATOM 1395 O O . LEU A 1 188 ? -15.707 -4.653 19.998 1.00 98.25 188 LEU A O 1
ATOM 1399 N N . ALA A 1 189 ? -16.551 -2.825 20.992 1.00 98.62 189 ALA A N 1
ATOM 1400 C CA . ALA A 1 189 ? -17.908 -3.354 21.088 1.00 98.62 189 ALA A CA 1
ATOM 1401 C C . ALA A 1 189 ? -18.521 -3.586 19.684 1.00 98.62 189 ALA A C 1
ATOM 1403 O O . ALA A 1 189 ? -18.092 -2.942 18.720 1.00 98.62 189 ALA A O 1
ATOM 1404 N N . PRO A 1 190 ? -19.521 -4.475 19.548 1.00 98.62 190 PRO A N 1
ATOM 1405 C CA . PRO A 1 190 ? -20.246 -4.674 18.292 1.00 98.62 190 PRO A CA 1
ATOM 1406 C C . PRO A 1 190 ? -20.761 -3.354 17.702 1.00 98.62 190 PRO A C 1
ATOM 1408 O O . PRO A 1 190 ? -21.373 -2.562 18.420 1.00 98.62 190 PRO A O 1
ATOM 1411 N N . GLY A 1 191 ? -20.517 -3.111 16.413 1.00 98.12 191 GLY A N 1
ATOM 1412 C CA . GLY A 1 191 ? -20.968 -1.904 15.704 1.00 98.12 191 GLY A CA 1
ATOM 1413 C C . GLY A 1 191 ? -20.317 -0.589 16.154 1.00 98.12 191 GLY A C 1
ATOM 1414 O O . GLY A 1 191 ? -20.783 0.479 15.763 1.00 98.12 191 GLY A O 1
ATOM 1415 N N . SER A 1 192 ? -19.286 -0.642 17.002 1.00 98.38 192 SER A N 1
ATOM 1416 C CA . SER A 1 192 ? -18.623 0.551 17.537 1.00 98.38 192 SER A CA 1
ATOM 1417 C C . SER A 1 192 ? -17.452 1.021 16.673 1.00 98.38 192 SER A C 1
ATOM 1419 O O . SER A 1 192 ? -16.866 0.251 15.905 1.00 98.38 192 SER A O 1
ATOM 1421 N N . SER A 1 193 ? -17.098 2.294 16.855 1.00 98.19 193 SER A N 1
ATOM 1422 C CA . SER A 1 193 ? -15.946 2.935 16.230 1.00 98.19 193 SER A CA 1
ATOM 1423 C C . SER A 1 193 ? -15.144 3.699 17.276 1.00 98.19 193 SER A C 1
ATOM 1425 O O . SER A 1 193 ? -15.723 4.318 18.170 1.00 98.19 193 SER A O 1
ATOM 1427 N N . THR A 1 194 ? -13.828 3.715 17.112 1.00 98.00 194 THR A N 1
ATOM 1428 C CA . THR A 1 194 ? -12.909 4.576 17.861 1.00 98.00 194 THR A CA 1
ATOM 1429 C C . THR A 1 194 ? -12.098 5.396 16.871 1.00 98.00 194 THR A C 1
ATOM 1431 O O . THR A 1 194 ? -11.689 4.880 15.835 1.00 98.00 194 THR A O 1
ATOM 1434 N N . ILE A 1 195 ? -11.853 6.664 17.197 1.00 98.06 195 ILE A N 1
ATOM 1435 C CA . ILE A 1 195 ? -11.039 7.568 16.382 1.00 98.06 195 ILE A CA 1
ATOM 1436 C C . ILE A 1 195 ? -9.819 7.980 17.195 1.00 98.06 195 ILE A C 1
ATOM 1438 O O . ILE A 1 195 ? -9.941 8.356 18.362 1.00 98.06 195 ILE A O 1
ATOM 1442 N N . LEU A 1 196 ? -8.651 7.913 16.569 1.00 97.31 196 LEU A N 1
ATOM 1443 C CA . LEU A 1 196 ? -7.375 8.310 17.142 1.00 97.31 196 LEU A CA 1
ATOM 1444 C C . LEU A 1 196 ? -6.734 9.375 16.264 1.00 97.31 196 LEU A C 1
ATOM 1446 O O . LEU A 1 196 ? -6.735 9.260 15.040 1.00 97.31 196 LEU A O 1
ATOM 1450 N N . THR A 1 197 ? -6.115 10.364 16.895 1.00 97.25 197 THR A N 1
ATOM 1451 C CA . THR A 1 197 ? -5.199 11.271 16.207 1.00 97.25 197 THR A CA 1
ATOM 1452 C C . THR A 1 197 ? -3.787 10.728 16.347 1.00 97.25 197 THR A C 1
ATOM 1454 O O . THR A 1 197 ? -3.273 10.620 17.460 1.00 97.25 197 THR A O 1
ATOM 1457 N N . LEU A 1 198 ? -3.166 10.382 15.223 1.00 95.62 198 LEU A N 1
ATOM 1458 C CA . LEU A 1 198 ? -1.808 9.864 15.161 1.00 95.62 198 LEU A CA 1
ATOM 1459 C C . LEU A 1 198 ? -0.846 10.970 14.714 1.00 95.62 198 LEU A C 1
ATOM 1461 O O . LEU A 1 198 ? -1.117 11.623 13.701 1.00 95.62 198 LEU A O 1
ATOM 1465 N N . PRO A 1 199 ? 0.276 11.182 15.419 1.00 93.19 199 PRO A N 1
ATOM 1466 C CA . PRO A 1 199 ? 1.307 12.099 14.961 1.00 93.19 199 PRO A CA 1
ATOM 1467 C C . PRO A 1 199 ? 2.044 11.515 13.749 1.00 93.19 199 PRO A C 1
ATOM 1469 O O . PRO A 1 199 ? 2.397 10.331 13.717 1.00 93.19 199 PRO A O 1
ATOM 1472 N N . MET A 1 200 ? 2.301 12.367 12.761 1.00 91.25 200 MET A N 1
ATOM 1473 C CA . MET A 1 200 ? 3.230 12.077 11.676 1.00 91.25 200 MET A CA 1
ATOM 1474 C C . MET A 1 200 ? 4.595 12.670 11.989 1.00 91.25 200 MET A C 1
ATOM 1476 O O . MET A 1 200 ? 4.710 13.773 12.531 1.00 91.25 200 MET A O 1
ATOM 1480 N N . ARG A 1 201 ? 5.642 11.963 11.578 1.00 86.44 201 ARG A N 1
ATOM 1481 C CA . ARG A 1 201 ? 6.980 12.533 11.484 1.00 86.44 201 ARG A CA 1
ATOM 1482 C C . ARG A 1 201 ? 6.928 13.661 10.461 1.00 86.44 201 ARG A C 1
ATOM 1484 O O . ARG A 1 201 ? 6.419 13.479 9.358 1.00 86.44 201 ARG A O 1
ATOM 1491 N N . VAL A 1 202 ? 7.400 14.839 10.861 1.00 67.31 202 VAL A N 1
ATOM 1492 C CA . VAL A 1 202 ? 7.389 16.031 10.008 1.00 67.31 202 VAL A CA 1
ATOM 1493 C C . VAL A 1 202 ? 8.194 15.734 8.747 1.00 67.31 202 VAL A C 1
ATOM 1495 O O . VAL A 1 202 ? 9.394 15.474 8.820 1.00 67.31 202 VAL A O 1
ATOM 1498 N N . THR A 1 203 ? 7.529 15.779 7.599 1.00 61.12 203 THR A N 1
ATOM 1499 C CA . THR A 1 203 ? 8.175 15.707 6.290 1.00 61.12 203 THR A CA 1
ATOM 1500 C C . THR A 1 203 ? 8.849 17.050 6.009 1.00 61.12 203 THR A C 1
ATOM 1502 O O . THR A 1 203 ? 8.322 18.095 6.400 1.00 61.12 203 THR A O 1
ATOM 1505 N N . ALA A 1 204 ? 10.012 17.058 5.351 1.00 48.28 204 ALA A N 1
ATOM 1506 C CA . ALA A 1 204 ? 10.637 18.313 4.933 1.00 48.28 204 ALA A CA 1
ATOM 1507 C C . ALA A 1 204 ? 9.633 19.160 4.115 1.00 48.28 204 ALA A C 1
ATOM 1509 O O . ALA A 1 204 ? 8.860 18.589 3.339 1.00 48.28 204 ALA A O 1
ATOM 1510 N N . PRO A 1 205 ? 9.587 20.492 4.308 1.00 47.12 205 PRO A N 1
ATOM 1511 C CA . PRO A 1 205 ? 8.699 21.344 3.528 1.00 47.12 205 PRO A CA 1
ATOM 1512 C C . PRO A 1 205 ? 9.052 21.284 2.035 1.00 47.12 205 PRO A C 1
ATOM 1514 O O . PRO A 1 205 ? 10.199 21.018 1.673 1.00 47.12 205 PRO A O 1
ATOM 1517 N N . LEU A 1 206 ? 8.028 21.525 1.210 1.00 47.09 206 LEU A N 1
ATOM 1518 C CA . LEU A 1 206 ? 8.078 21.617 -0.254 1.00 47.09 206 LEU A CA 1
ATOM 1519 C C . LEU A 1 206 ? 9.140 22.595 -0.770 1.00 47.09 206 LEU A C 1
ATOM 1521 O O . LEU A 1 206 ? 9.272 23.687 -0.170 1.00 47.09 206 LEU A O 1
#

Sequence (206 aa):
MEELPTPNAATTLRILALGGTYAHTDEGILEEARAAMGFDGPVAYTVEMETGAVLDTRLVLALDGSDGGAAFAIPAIALPSALPITAANLNPNWPAVLLDRDAQRWRPLGMLDGTAYATLDTEAHDWRVFIGHPVVATNPNVVLSLTQISDSALALEIHNPTGTTIETTVSPSLYFDLLDWGGMTLALAPGSSTILTLPMRVTAPL

Radius of gyration: 21.28 Å; chains: 1; bounding box: 38×46×72 Å

pLDDT: mean 89.79, std 14.01, range [39.16, 98.75]